Protein AF-A0A497AS80-F1 (afdb_monomer_lite)

Foldseek 3Di:
DPDPPQDDLDDPNSVVCVVVVNPGPPDPPRDDQDFAFLQNLLLQLQLQADDPSNVDPGRDPVSSVLSLLQQGLLSRQANAEHEDEDPDDPPDDQDQAAQVVLVPDDPVVNCVQQDPPVPCPGHTYGYHYSPHHSLSVQLSSQNNLLVLLVDDPVVQVVLQVLCVVPVVLQVLLCVLLVHHQPGSSSLLSSLRSCVRVPVPSNVSRDPVSVVSNVVSCVSSVHRD

pLDDT: mean 73.25, std 20.08, range [26.23, 97.25]

Secondary structure (DSSP, 8-state):
----PPPP--HHHHHHHHHTT--S---TTTS--PPPPHHHHHHHHGGGG-HHHHH-SS--HHHHHHHHTS-HHHHHH--EEEEE--SS--SS------HHHHHHS-HHHHHHHHTT-TT--S--EEEEETTS-HHHHHHHHHHHHHGGG---HHHHHHHHHHHHH-HHHHHHHHHHHTS---SHHHHHHHHHHHHHH-HHHHHHS-HHHHHHHHHHHHHTT---

Radius of gyration: 18.84 Å; chains: 1; bounding box: 47×37×56 Å

Structure (mmCIF, N/CA/C/O backbone):
data_AF-A0A497AS80-F1
#
_entry.id   AF-A0A497AS80-F1
#
loop_
_atom_site.group_PDB
_atom_site.id
_atom_site.type_symbol
_atom_site.label_atom_id
_atom_site.label_alt_id
_atom_site.label_comp_id
_atom_site.label_asym_id
_atom_site.label_entity_id
_atom_site.label_seq_id
_atom_site.pdbx_PDB_ins_code
_atom_site.Cartn_x
_atom_site.Cartn_y
_atom_site.Cartn_z
_atom_site.occupancy
_atom_site.B_iso_or_equiv
_atom_site.auth_seq_id
_atom_site.auth_comp_id
_atom_site.auth_asym_id
_atom_site.auth_atom_id
_atom_site.pdbx_PDB_model_num
ATOM 1 N N . MET A 1 1 ? 2.353 12.835 -22.748 1.00 26.23 1 MET A N 1
ATOM 2 C CA . MET A 1 1 ? 1.164 12.561 -21.895 1.00 26.23 1 MET A CA 1
ATOM 3 C C . MET A 1 1 ? 0.810 11.086 -22.040 1.00 26.23 1 MET A C 1
ATOM 5 O O . MET A 1 1 ? 0.675 10.690 -23.188 1.00 26.23 1 MET A O 1
ATOM 9 N N . PRO A 1 2 ? 0.642 10.253 -20.988 1.00 29.75 2 PRO A N 1
ATOM 10 C CA . PRO A 1 2 ? 0.121 8.915 -21.228 1.00 29.75 2 PRO A CA 1
ATOM 11 C C . PRO A 1 2 ? -1.345 9.073 -21.632 1.00 29.75 2 PRO A C 1
ATOM 13 O O . PRO A 1 2 ? -2.180 9.550 -20.853 1.00 29.75 2 PRO A O 1
ATOM 16 N N . VAL A 1 3 ? -1.590 8.781 -22.904 1.00 29.69 3 VAL A N 1
ATOM 17 C CA . VAL A 1 3 ? -2.893 8.766 -23.553 1.00 29.69 3 VAL A CA 1
ATOM 18 C C . VAL A 1 3 ? -3.697 7.669 -22.868 1.00 29.69 3 VAL A C 1
ATOM 20 O O . VAL A 1 3 ? -3.342 6.493 -22.929 1.00 29.69 3 VAL A O 1
ATOM 23 N N . ILE A 1 4 ? -4.761 8.052 -22.160 1.00 36.28 4 ILE A N 1
ATOM 24 C CA . ILE A 1 4 ? -5.791 7.093 -21.762 1.00 36.28 4 ILE A CA 1
ATOM 25 C C . ILE A 1 4 ? -6.341 6.579 -23.087 1.00 36.28 4 ILE A C 1
ATOM 27 O O . ILE A 1 4 ? -6.921 7.360 -23.839 1.00 36.28 4 ILE A O 1
ATOM 31 N N . ALA A 1 5 ? -6.061 5.317 -23.417 1.00 35.91 5 ALA A N 1
ATOM 32 C CA . ALA A 1 5 ? -6.536 4.712 -24.652 1.00 35.91 5 ALA A CA 1
ATOM 33 C C . ALA A 1 5 ? -8.036 5.002 -24.790 1.00 35.91 5 ALA A C 1
ATOM 35 O O . ALA A 1 5 ? -8.796 4.729 -23.854 1.00 35.91 5 ALA A O 1
ATOM 36 N N . LYS A 1 6 ? -8.445 5.594 -25.923 1.00 43.91 6 LYS A N 1
ATOM 37 C CA . LYS A 1 6 ? -9.864 5.801 -26.227 1.00 43.91 6 LYS A CA 1
ATOM 38 C C . LYS A 1 6 ? -10.553 4.437 -26.071 1.00 43.91 6 LYS A C 1
ATOM 40 O O . LYS A 1 6 ? -10.098 3.476 -26.700 1.00 43.91 6 LYS A O 1
ATOM 45 N N . PRO A 1 7 ? -11.566 4.298 -25.200 1.00 45.69 7 PRO A N 1
ATOM 46 C CA . PRO A 1 7 ? -12.246 3.022 -25.045 1.00 45.69 7 PRO A CA 1
ATOM 47 C C . PRO A 1 7 ? -12.857 2.632 -26.394 1.00 45.69 7 PRO A C 1
ATOM 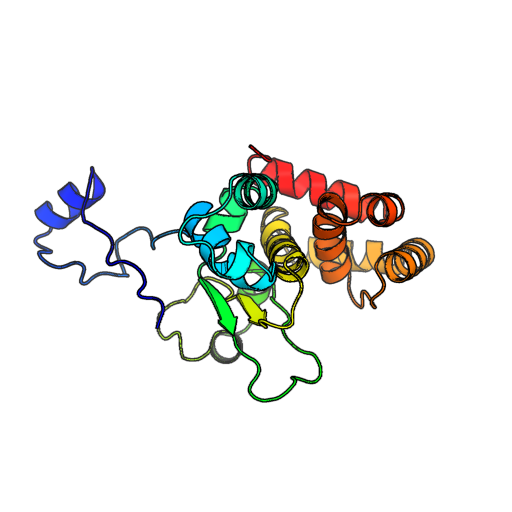49 O O . PRO A 1 7 ? -13.615 3.403 -26.979 1.00 45.69 7 PRO A O 1
ATOM 52 N N . LYS A 1 8 ? -12.502 1.449 -26.909 1.00 48.09 8 LYS A N 1
ATOM 53 C CA . LYS A 1 8 ? -13.152 0.896 -28.100 1.00 48.09 8 LYS A CA 1
ATOM 54 C C . LYS A 1 8 ? -14.567 0.465 -27.712 1.00 48.09 8 LYS A C 1
ATOM 56 O O . LYS A 1 8 ? -14.725 -0.337 -26.789 1.00 48.09 8 LYS A O 1
ATOM 61 N N . LEU A 1 9 ? -15.579 0.975 -28.414 1.00 53.34 9 LEU A N 1
ATOM 62 C CA . LEU A 1 9 ? -16.968 0.533 -28.277 1.00 53.34 9 LEU A CA 1
ATOM 63 C C . LEU A 1 9 ? -17.061 -0.933 -28.722 1.00 53.34 9 LEU A C 1
ATOM 65 O O . LEU A 1 9 ? -17.119 -1.232 -29.908 1.00 53.34 9 LEU A O 1
ATOM 69 N N . THR A 1 10 ? -17.009 -1.862 -27.771 1.00 51.53 10 THR A N 1
ATOM 70 C CA . THR A 1 10 ? -17.048 -3.307 -28.036 1.00 51.53 10 THR A CA 1
ATOM 71 C C . THR A 1 10 ? -18.033 -3.993 -27.090 1.00 51.53 10 THR A C 1
ATOM 73 O O . THR A 1 10 ? -18.349 -3.481 -26.012 1.00 51.53 10 THR A O 1
ATOM 76 N N . GLY A 1 11 ? -18.567 -5.141 -27.512 1.00 60.00 11 GLY A N 1
ATOM 77 C CA . GLY A 1 11 ? -19.504 -5.941 -26.721 1.00 60.00 11 GLY A CA 1
ATOM 78 C C . GLY A 1 11 ? -20.891 -5.310 -26.536 1.00 60.00 11 GLY A C 1
ATOM 79 O O . GLY A 1 11 ? -21.353 -4.493 -27.331 1.00 60.00 11 GLY A O 1
ATOM 80 N N . THR A 1 12 ? -21.588 -5.723 -25.477 1.00 52.00 12 THR A N 1
ATOM 81 C CA . THR A 1 12 ? -22.970 -5.316 -25.148 1.00 52.00 12 THR A CA 1
ATOM 82 C C . THR A 1 12 ? -23.107 -3.804 -24.954 1.00 52.00 12 THR A C 1
ATOM 84 O O . THR A 1 12 ? -24.087 -3.214 -25.397 1.00 52.00 12 THR A O 1
ATOM 87 N N . TYR A 1 13 ? -22.085 -3.167 -24.377 1.00 54.34 13 TYR A N 1
ATOM 88 C CA . TYR A 1 13 ? -22.023 -1.717 -24.194 1.00 54.34 13 TYR A CA 1
ATOM 89 C C . TYR A 1 13 ? -21.906 -0.964 -25.530 1.00 54.34 13 TYR A C 1
ATOM 91 O O . TYR A 1 13 ? -22.642 -0.011 -25.762 1.00 54.34 13 TYR A O 1
ATOM 99 N N . GLY A 1 14 ? -21.047 -1.426 -26.449 1.00 59.16 14 GLY A N 1
ATOM 100 C CA . GLY A 1 14 ? -20.935 -0.827 -27.786 1.00 59.16 14 GLY A CA 1
ATOM 101 C C . GLY A 1 14 ? -22.238 -0.914 -28.589 1.00 59.16 14 GLY A C 1
ATOM 102 O O . GLY A 1 14 ? -22.618 0.048 -29.251 1.00 59.16 14 GLY A O 1
ATOM 103 N N . ARG A 1 15 ? -22.966 -2.034 -28.466 1.00 64.75 15 ARG A N 1
ATOM 104 C CA . ARG A 1 15 ? -24.284 -2.218 -29.100 1.00 64.75 15 ARG A CA 1
ATOM 105 C C . ARG A 1 15 ? -25.343 -1.258 -28.548 1.00 64.75 15 ARG A C 1
ATOM 107 O O . ARG A 1 15 ? -26.114 -0.707 -29.326 1.00 64.75 15 ARG A O 1
ATOM 114 N N . LEU A 1 16 ? -25.355 -1.028 -27.233 1.00 57.84 16 LEU A N 1
ATOM 115 C CA . LEU A 1 16 ? -26.284 -0.095 -26.590 1.00 57.84 16 LEU A CA 1
ATOM 116 C C . LEU A 1 16 ? -26.012 1.361 -26.997 1.00 57.84 16 LEU A C 1
ATOM 118 O O . LEU A 1 16 ? -26.947 2.072 -27.347 1.00 57.84 16 LEU A O 1
ATOM 122 N N . MET A 1 17 ? -24.747 1.791 -27.011 1.00 58.69 17 MET A N 1
ATOM 123 C CA . MET A 1 17 ? -24.388 3.170 -27.378 1.00 58.69 17 MET A CA 1
ATOM 124 C C . MET A 1 17 ? -24.700 3.477 -28.850 1.00 58.69 17 MET A C 1
ATOM 126 O O . MET A 1 17 ? -25.211 4.553 -29.146 1.00 58.69 17 MET A O 1
ATOM 130 N N . LYS A 1 18 ? -24.501 2.501 -29.749 1.00 65.12 18 LYS A N 1
ATOM 131 C CA . LYS A 1 18 ? -24.896 2.611 -31.162 1.00 65.12 18 LYS A CA 1
ATOM 132 C C . LYS A 1 18 ? -26.416 2.726 -31.333 1.00 65.12 18 LYS A C 1
ATOM 134 O O . LYS A 1 18 ? -26.884 3.506 -32.151 1.00 65.12 18 LYS A O 1
ATOM 139 N N . LYS A 1 19 ? -27.199 1.989 -30.533 1.00 68.62 19 LYS A N 1
ATOM 140 C CA . LYS A 1 19 ? -28.674 2.067 -30.542 1.00 68.62 19 LYS A CA 1
ATOM 141 C C . LYS A 1 19 ? -29.197 3.433 -30.075 1.00 68.62 19 LYS A C 1
ATOM 143 O O . LYS A 1 19 ? -30.291 3.823 -30.461 1.00 68.62 19 LYS A O 1
ATOM 148 N N . LEU A 1 20 ? -28.422 4.146 -29.260 1.00 63.28 20 LEU A N 1
ATOM 149 C CA . LEU A 1 20 ? -28.752 5.476 -28.747 1.00 63.28 20 LEU A CA 1
ATOM 150 C C . LEU A 1 20 ? -28.205 6.624 -29.623 1.00 63.28 20 LEU A C 1
ATOM 152 O O . LEU A 1 20 ? -28.294 7.775 -29.210 1.00 63.28 20 LEU A O 1
ATOM 156 N N . GLY A 1 21 ? -27.651 6.334 -30.810 1.00 55.44 21 GLY A N 1
ATOM 157 C CA . GLY A 1 21 ? -27.199 7.355 -31.768 1.00 55.44 21 GLY A CA 1
ATOM 158 C C . GLY A 1 21 ? -25.894 8.065 -31.390 1.00 55.44 21 GLY A C 1
ATOM 159 O O . GLY A 1 21 ? -25.653 9.183 -31.835 1.00 55.44 21 GLY A O 1
ATOM 160 N N . PHE A 1 22 ? -25.059 7.454 -30.542 1.00 52.91 22 PHE A N 1
ATOM 161 C CA . PHE A 1 22 ? -23.752 8.009 -30.184 1.00 52.91 22 PHE A CA 1
ATOM 162 C C . PHE A 1 22 ? -22.650 7.417 -31.076 1.00 52.91 22 PHE A C 1
ATOM 164 O O . PHE A 1 22 ? -22.192 6.296 -30.840 1.00 52.91 22 PHE A O 1
ATOM 171 N N . ASP A 1 23 ? -22.208 8.188 -32.073 1.00 50.16 23 ASP A N 1
ATOM 172 C CA . ASP A 1 23 ? -21.245 7.742 -33.100 1.00 50.16 23 ASP A CA 1
ATOM 173 C C . ASP A 1 23 ? -19.772 7.999 -32.738 1.00 50.16 23 ASP A C 1
ATOM 175 O O . ASP A 1 23 ? -18.854 7.415 -33.315 1.00 50.16 23 ASP A O 1
ATOM 179 N N . GLU A 1 24 ? -19.526 8.794 -31.701 1.00 42.75 24 GLU A N 1
ATOM 180 C CA . GLU A 1 24 ? -18.206 8.994 -31.114 1.00 42.75 24 GLU A CA 1
ATOM 181 C C . GLU A 1 24 ? -18.246 8.674 -29.612 1.00 42.75 24 GLU A C 1
ATOM 183 O O . GLU A 1 24 ? -19.291 8.815 -28.972 1.00 42.75 24 GLU A O 1
ATOM 188 N N . PRO A 1 25 ? -17.122 8.289 -28.974 1.00 42.47 25 PRO A N 1
ATOM 189 C CA . PRO A 1 25 ? -17.046 8.126 -27.522 1.00 42.47 25 PRO A CA 1
ATOM 190 C C . PRO A 1 25 ? -17.108 9.483 -26.780 1.00 42.47 25 PRO A C 1
ATOM 192 O O . PRO A 1 25 ? -16.362 9.715 -25.830 1.00 42.47 25 PRO A O 1
ATOM 195 N N . TYR A 1 26 ? -18.007 10.388 -27.175 1.00 36.75 26 TYR A N 1
ATOM 196 C CA . TYR A 1 26 ? -18.398 11.589 -26.440 1.00 36.75 26 TYR A CA 1
ATOM 197 C C . TYR A 1 26 ? -19.435 11.237 -25.372 1.00 36.75 26 TYR A C 1
ATOM 199 O O . TYR A 1 26 ? -20.550 11.734 -25.353 1.00 36.75 26 TYR A O 1
ATOM 207 N N . ALA A 1 27 ? -19.041 10.379 -24.434 1.00 34.47 27 ALA A N 1
ATOM 208 C CA . ALA A 1 27 ? -19.666 10.333 -23.119 1.00 34.47 27 ALA A CA 1
ATOM 209 C C . ALA A 1 27 ? -18.758 9.593 -22.121 1.00 34.47 27 ALA A C 1
ATOM 211 O O . ALA A 1 27 ? -18.965 8.409 -21.847 1.00 34.47 27 ALA A O 1
ATOM 212 N N . PRO A 1 28 ? -17.825 10.289 -21.444 1.00 41.28 28 PRO A N 1
ATOM 213 C CA . PRO A 1 28 ? -17.328 9.839 -20.139 1.00 41.28 28 PRO A CA 1
ATOM 214 C C . PRO A 1 28 ? -18.444 9.764 -19.067 1.00 41.28 28 PRO A C 1
ATOM 216 O O . PRO A 1 28 ? -18.170 9.408 -17.924 1.00 41.28 28 PRO A O 1
ATOM 219 N N . PHE A 1 29 ? -19.692 10.095 -19.427 1.00 39.22 29 PHE A N 1
ATOM 220 C CA . PHE A 1 29 ? -20.878 10.104 -18.572 1.00 39.22 29 PHE A CA 1
ATOM 221 C C . PHE A 1 29 ? -21.689 8.796 -18.573 1.00 39.22 29 PHE A C 1
ATOM 223 O O . PHE A 1 29 ? -22.448 8.591 -17.632 1.00 39.22 29 PHE A O 1
ATOM 230 N N . ALA A 1 30 ? -21.521 7.905 -19.560 1.00 35.53 30 ALA A N 1
ATOM 231 C CA . ALA A 1 30 ? -22.391 6.726 -19.718 1.00 35.53 30 ALA A CA 1
ATOM 232 C C . ALA A 1 30 ? -21.659 5.369 -19.753 1.00 35.53 30 ALA A C 1
ATOM 234 O O . ALA A 1 30 ? -22.306 4.326 -19.694 1.00 35.53 30 ALA A O 1
ATOM 235 N N . GLY A 1 31 ? -20.321 5.357 -19.803 1.00 37.50 31 GLY A N 1
ATOM 236 C CA . GLY A 1 31 ? -19.528 4.126 -19.901 1.00 37.50 31 GLY A CA 1
ATOM 237 C C . GLY A 1 31 ? -18.699 3.794 -18.668 1.00 37.50 31 GLY A C 1
ATOM 238 O O . GLY A 1 31 ? -18.267 4.705 -17.954 1.00 37.50 31 GLY A O 1
ATOM 239 N N . PRO A 1 32 ? -18.395 2.504 -18.418 1.00 44.22 32 PRO A N 1
ATOM 240 C CA . PRO A 1 32 ? -17.425 2.146 -17.397 1.00 44.22 32 PRO A CA 1
ATOM 241 C C . PRO A 1 32 ? -16.072 2.759 -17.775 1.00 44.22 32 PRO A C 1
ATOM 243 O O . PRO A 1 32 ? -15.444 2.369 -18.758 1.00 44.22 32 PRO A O 1
ATOM 246 N N . MET A 1 33 ? -15.632 3.743 -16.987 1.00 45.97 33 MET A N 1
ATOM 247 C CA . MET A 1 33 ? -14.291 4.329 -17.074 1.00 45.97 33 MET A CA 1
ATOM 248 C C . MET A 1 33 ? -13.247 3.215 -17.240 1.00 45.97 33 MET A C 1
ATOM 250 O O . MET A 1 33 ? -13.275 2.286 -16.422 1.00 45.97 33 MET A O 1
ATOM 254 N N . PRO A 1 34 ? -12.317 3.297 -18.216 1.00 52.97 34 PRO A N 1
ATOM 255 C CA . PRO A 1 34 ? -11.308 2.264 -18.407 1.00 52.97 34 PRO A CA 1
ATOM 256 C C . PRO A 1 34 ? -10.562 2.048 -17.088 1.00 52.97 34 PRO A C 1
ATOM 258 O O . PRO A 1 34 ? -9.982 2.973 -16.518 1.00 52.97 34 PRO A O 1
ATOM 261 N N . MET A 1 35 ? -10.678 0.835 -16.551 1.00 67.38 35 MET A N 1
ATOM 262 C CA . MET A 1 35 ? -10.025 0.452 -15.306 1.00 67.38 35 MET A CA 1
ATOM 263 C C . MET A 1 35 ? -8.585 0.063 -15.605 1.00 67.38 35 MET A C 1
ATOM 265 O O . MET A 1 35 ? -8.317 -0.586 -16.619 1.00 67.38 35 MET A O 1
ATOM 269 N N . LEU A 1 36 ? -7.670 0.420 -14.709 1.00 73.19 36 LEU A N 1
ATOM 270 C CA . LEU A 1 36 ? -6.279 0.027 -14.842 1.00 73.19 36 LEU A CA 1
ATOM 271 C C . LEU A 1 36 ? -6.170 -1.506 -14.797 1.00 73.19 36 LEU A C 1
ATOM 273 O O . LEU A 1 36 ? -6.750 -2.174 -13.937 1.00 73.19 36 LEU A O 1
ATOM 277 N N . THR A 1 37 ? -5.470 -2.076 -15.771 1.00 84.88 37 THR A N 1
ATOM 278 C CA . THR A 1 37 ? -5.153 -3.511 -15.823 1.00 84.88 37 THR A CA 1
ATOM 279 C C . THR A 1 37 ? -3.807 -3.787 -15.154 1.00 84.88 37 THR A C 1
ATOM 281 O O . THR A 1 37 ? -2.964 -2.894 -15.092 1.00 84.88 37 THR A O 1
ATOM 284 N N . TYR A 1 38 ? -3.553 -5.036 -14.743 1.00 88.81 38 TYR A N 1
ATOM 285 C CA . TYR A 1 38 ? -2.236 -5.457 -14.238 1.00 88.81 38 TYR A CA 1
ATOM 286 C C . TYR A 1 38 ? -1.100 -5.056 -15.184 1.00 88.81 38 TYR A C 1
ATOM 288 O O . TYR A 1 38 ? -0.112 -4.476 -14.755 1.00 88.81 38 TYR A O 1
ATOM 296 N N . ARG A 1 39 ? -1.271 -5.278 -16.494 1.00 88.06 39 ARG A N 1
ATOM 297 C CA . ARG A 1 39 ? -0.259 -4.925 -17.497 1.00 88.06 39 ARG A CA 1
ATOM 298 C C . ARG A 1 39 ? -0.018 -3.418 -17.584 1.00 88.06 39 ARG A C 1
ATOM 300 O O . ARG A 1 39 ? 1.123 -3.004 -17.737 1.00 88.06 39 ARG A O 1
ATOM 307 N N . GLN A 1 40 ? -1.068 -2.601 -17.509 1.00 84.69 40 GLN A N 1
ATOM 308 C CA . GLN A 1 40 ? -0.919 -1.141 -17.524 1.00 84.69 40 GLN A CA 1
ATOM 309 C C . GLN A 1 40 ? -0.269 -0.621 -16.241 1.00 84.69 40 GLN A C 1
ATOM 311 O O . GLN A 1 40 ? 0.591 0.251 -16.321 1.00 84.69 40 GLN A O 1
ATOM 316 N N . PHE A 1 41 ? -0.647 -1.166 -15.082 1.00 85.88 41 PHE A N 1
ATOM 317 C CA . PHE A 1 41 ? -0.003 -0.849 -13.810 1.00 85.88 41 PHE A CA 1
ATOM 318 C C . PHE A 1 41 ? 1.483 -1.225 -13.847 1.00 85.88 41 PHE A C 1
ATOM 320 O O . PHE A 1 41 ? 2.321 -0.349 -13.674 1.00 85.88 41 PHE A O 1
ATOM 327 N N . ALA A 1 42 ? 1.805 -2.471 -14.212 1.00 88.75 42 ALA A N 1
ATOM 328 C CA . ALA A 1 42 ? 3.176 -2.965 -14.326 1.00 88.75 42 ALA A CA 1
ATOM 329 C C . ALA A 1 42 ? 4.035 -2.082 -15.240 1.00 88.75 42 ALA A C 1
ATOM 331 O O . ALA A 1 42 ? 5.064 -1.582 -14.806 1.00 88.75 42 ALA A O 1
ATOM 332 N N . ARG A 1 43 ? 3.566 -1.781 -16.460 1.00 85.19 43 ARG A N 1
ATOM 333 C CA . ARG A 1 43 ? 4.270 -0.866 -17.381 1.00 85.19 43 ARG A CA 1
ATOM 334 C C . ARG A 1 43 ? 4.530 0.510 -16.788 1.00 85.19 43 ARG A C 1
ATOM 336 O O . ARG A 1 43 ? 5.527 1.134 -17.118 1.00 85.19 43 ARG A O 1
ATOM 343 N N . THR A 1 44 ? 3.610 1.001 -15.963 1.00 83.75 44 THR A N 1
ATOM 344 C CA . THR A 1 44 ? 3.754 2.325 -15.360 1.00 83.75 44 THR A CA 1
ATOM 345 C C . THR A 1 44 ? 4.833 2.325 -14.285 1.00 83.75 44 THR A C 1
ATOM 347 O O . THR A 1 44 ? 5.529 3.322 -14.168 1.00 83.75 44 THR A O 1
ATOM 350 N N . ILE A 1 45 ? 4.982 1.235 -13.527 1.00 84.94 45 ILE A N 1
ATOM 351 C CA . ILE A 1 45 ? 5.942 1.140 -12.419 1.00 84.94 45 ILE A CA 1
ATOM 352 C C . ILE A 1 45 ? 7.303 0.568 -12.834 1.00 84.94 45 ILE A C 1
ATOM 354 O O . ILE A 1 45 ? 8.246 0.689 -12.066 1.00 84.94 45 ILE A O 1
ATOM 358 N N . MET A 1 46 ? 7.428 -0.020 -14.032 1.00 87.06 46 MET A N 1
ATOM 359 C CA . MET A 1 46 ? 8.693 -0.551 -14.571 1.00 87.06 46 MET A CA 1
ATOM 360 C C . MET A 1 46 ? 9.893 0.396 -14.410 1.00 87.06 46 MET A C 1
ATOM 362 O O . MET A 1 46 ? 10.938 -0.087 -13.986 1.00 87.06 46 MET A O 1
ATOM 366 N N . PRO A 1 47 ? 9.771 1.718 -14.655 1.00 83.88 47 PRO A N 1
ATOM 367 C CA . PRO A 1 47 ? 10.898 2.628 -14.470 1.00 83.88 47 PRO A CA 1
ATOM 368 C C . PRO A 1 47 ? 11.460 2.666 -13.038 1.00 83.88 47 PRO A C 1
ATOM 370 O O . PRO A 1 47 ? 12.621 3.011 -12.870 1.00 83.88 47 PRO A O 1
ATOM 373 N N . LEU A 1 48 ? 10.673 2.291 -12.020 1.00 83.19 48 LEU A N 1
ATOM 374 C CA . LEU A 1 48 ? 11.107 2.263 -10.615 1.00 83.19 48 LEU A CA 1
ATOM 375 C C . LEU A 1 48 ? 12.032 1.084 -10.297 1.00 83.19 48 LEU A C 1
ATOM 377 O O . LEU A 1 48 ? 12.771 1.133 -9.325 1.00 83.19 48 LEU A O 1
ATOM 381 N N . PHE A 1 49 ? 11.999 0.016 -11.099 1.00 83.75 49 PHE A N 1
ATOM 382 C CA . PHE A 1 49 ? 12.851 -1.158 -10.885 1.00 83.75 49 PHE A CA 1
ATOM 383 C C . PHE A 1 49 ? 14.313 -0.920 -11.299 1.00 83.75 49 PHE A C 1
ATOM 385 O O . PHE A 1 49 ? 15.175 -1.714 -10.937 1.00 83.75 49 PHE A O 1
ATOM 392 N N . GLY A 1 50 ? 14.598 0.156 -12.044 1.00 80.25 50 GLY A N 1
ATOM 393 C CA . GLY A 1 50 ? 15.937 0.448 -12.557 1.00 80.25 50 GLY A CA 1
ATOM 394 C C . GLY A 1 50 ? 16.461 -0.594 -13.559 1.00 80.25 50 GLY A C 1
ATOM 395 O O . GLY A 1 50 ? 15.736 -1.492 -13.997 1.00 80.25 50 GLY A O 1
ATOM 396 N N . GLY A 1 51 ? 17.731 -0.439 -13.948 1.00 81.38 51 GLY A N 1
ATOM 397 C CA . GLY A 1 51 ? 18.480 -1.407 -14.758 1.00 81.38 51 GLY A CA 1
ATOM 398 C C . GLY A 1 51 ? 17.802 -1.824 -16.069 1.00 81.38 51 GLY A C 1
ATOM 399 O O . GLY A 1 51 ? 17.121 -1.034 -16.727 1.00 81.38 51 GLY A O 1
ATOM 400 N N . GLU A 1 52 ? 17.975 -3.095 -16.439 1.00 79.19 52 GLU A N 1
ATOM 401 C CA . GLU A 1 52 ? 17.399 -3.684 -17.657 1.00 79.19 52 GLU A CA 1
ATOM 402 C C . GLU A 1 52 ? 15.859 -3.672 -17.652 1.00 79.19 52 GLU A C 1
ATOM 404 O O . GLU A 1 52 ? 15.227 -3.540 -18.703 1.00 79.19 52 GLU A O 1
ATOM 409 N N . ILE A 1 53 ? 15.236 -3.732 -16.467 1.00 82.44 53 ILE A N 1
ATOM 410 C CA . ILE A 1 53 ? 13.775 -3.734 -16.313 1.00 82.44 53 ILE A CA 1
ATOM 411 C C . ILE A 1 53 ? 13.175 -2.379 -16.709 1.00 82.44 53 ILE A C 1
ATOM 413 O O . ILE A 1 53 ? 12.123 -2.341 -17.352 1.00 82.44 53 ILE A O 1
ATOM 417 N N . ALA A 1 54 ? 13.833 -1.265 -16.371 1.00 79.62 54 ALA A N 1
ATOM 418 C CA . ALA A 1 54 ? 13.339 0.076 -16.685 1.00 79.62 54 ALA A CA 1
ATOM 419 C C . ALA A 1 54 ? 13.241 0.340 -18.200 1.00 79.62 54 ALA A C 1
ATOM 421 O O . ALA A 1 54 ? 12.333 1.050 -18.641 1.00 79.62 54 ALA A O 1
ATOM 422 N N . GLY A 1 55 ? 14.149 -0.245 -18.990 1.00 76.25 55 GLY A N 1
ATOM 423 C CA . GLY A 1 55 ? 14.214 -0.099 -20.449 1.00 76.25 55 GLY A CA 1
ATOM 424 C C . GLY A 1 55 ? 13.502 -1.198 -21.244 1.00 76.25 55 GLY A C 1
ATOM 425 O O . GLY A 1 55 ? 13.451 -1.124 -22.473 1.00 76.25 55 GLY A O 1
ATOM 426 N N . ALA A 1 56 ? 12.949 -2.220 -20.585 1.00 80.31 56 ALA A N 1
ATOM 427 C CA . ALA A 1 56 ? 12.402 -3.375 -21.282 1.00 80.31 56 ALA A CA 1
ATOM 428 C C . ALA A 1 56 ? 11.174 -3.012 -22.146 1.00 80.31 56 ALA A C 1
ATOM 430 O O . ALA A 1 56 ? 10.182 -2.445 -21.683 1.00 80.31 56 ALA A O 1
ATOM 431 N N . GLY A 1 57 ? 11.188 -3.417 -23.422 1.00 82.81 57 GLY A N 1
ATOM 432 C CA . GLY A 1 57 ? 10.070 -3.187 -24.354 1.00 82.81 57 GLY A CA 1
ATOM 433 C C . GLY A 1 57 ? 8.791 -3.973 -24.013 1.00 82.81 57 GLY A C 1
ATOM 434 O O . GLY A 1 57 ? 7.708 -3.706 -24.547 1.00 82.81 57 GLY A O 1
ATOM 435 N N . ARG A 1 58 ? 8.887 -4.956 -23.110 1.00 88.88 58 ARG A N 1
ATOM 436 C CA . ARG A 1 58 ? 7.776 -5.775 -22.604 1.00 88.88 58 ARG A CA 1
ATOM 437 C C . ARG A 1 58 ? 7.863 -5.867 -21.083 1.00 88.88 58 ARG A C 1
ATOM 439 O O . ARG A 1 58 ? 8.945 -5.779 -20.527 1.00 88.88 58 ARG A O 1
ATOM 446 N N . VAL A 1 59 ? 6.715 -6.064 -20.425 1.00 89.06 59 VAL A N 1
ATOM 447 C CA . VAL A 1 59 ? 6.678 -6.284 -18.970 1.00 89.06 59 VAL A CA 1
ATOM 448 C C . VAL A 1 59 ? 7.289 -7.651 -18.670 1.00 89.06 59 VAL A C 1
ATOM 450 O O . VAL A 1 59 ? 6.719 -8.638 -19.152 1.00 89.06 59 VAL A O 1
ATOM 453 N N . PRO A 1 60 ? 8.365 -7.727 -17.873 1.00 91.81 60 PRO A N 1
ATOM 454 C CA . PRO A 1 60 ? 8.952 -9.006 -17.507 1.00 91.81 60 PRO A CA 1
ATOM 455 C C . PRO A 1 60 ? 8.005 -9.868 -16.648 1.00 91.81 60 PRO A C 1
ATOM 457 O O . PRO A 1 60 ? 7.181 -9.317 -15.898 1.00 91.81 60 PRO A O 1
ATOM 460 N N . PRO A 1 61 ? 8.066 -11.210 -16.747 1.00 92.81 61 PRO A N 1
ATOM 461 C CA . PRO A 1 61 ? 7.229 -12.115 -15.957 1.00 92.81 61 PRO A CA 1
ATOM 462 C C . PRO A 1 61 ? 7.321 -11.884 -14.444 1.00 92.81 61 PRO A C 1
ATOM 464 O O . PRO A 1 61 ? 6.294 -11.902 -13.767 1.00 92.81 61 PRO A O 1
ATOM 467 N N . GLU A 1 62 ? 8.510 -11.601 -13.926 1.00 91.25 62 GLU A N 1
ATOM 468 C CA . GLU A 1 62 ? 8.796 -11.336 -12.517 1.00 91.25 62 GLU A CA 1
ATOM 469 C C . GLU A 1 62 ? 8.095 -10.066 -12.014 1.00 91.25 62 GLU A C 1
ATOM 471 O O . GLU A 1 62 ? 7.436 -10.086 -10.971 1.00 91.25 62 GLU A O 1
ATOM 476 N N . VAL A 1 63 ? 8.097 -8.989 -12.809 1.00 90.50 63 VAL A N 1
ATOM 477 C CA . VAL A 1 63 ? 7.345 -7.760 -12.501 1.00 90.50 63 VAL A CA 1
ATOM 478 C C . VAL A 1 63 ? 5.845 -8.049 -12.500 1.00 90.50 63 VAL A C 1
ATOM 480 O O . VAL A 1 63 ? 5.105 -7.572 -11.639 1.00 90.50 63 VAL A O 1
ATOM 483 N N . MET A 1 64 ? 5.368 -8.860 -13.448 1.00 94.00 64 MET A N 1
ATOM 484 C CA . MET A 1 64 ? 3.960 -9.251 -13.502 1.00 94.00 64 MET A CA 1
ATOM 485 C C . MET A 1 64 ? 3.557 -10.124 -12.306 1.00 94.00 64 MET A C 1
ATOM 487 O O . MET A 1 64 ? 2.456 -9.953 -11.784 1.00 94.00 64 MET A O 1
ATOM 491 N N . ALA A 1 65 ? 4.424 -11.039 -11.866 1.00 92.88 65 ALA A N 1
ATOM 492 C CA . ALA A 1 65 ? 4.207 -11.882 -10.695 1.00 92.88 65 ALA A CA 1
ATOM 493 C C . ALA A 1 65 ? 4.114 -11.040 -9.416 1.00 92.88 65 ALA A C 1
ATOM 495 O O . ALA A 1 65 ? 3.190 -11.231 -8.627 1.00 92.88 65 ALA A O 1
ATOM 496 N N . LEU A 1 66 ? 4.990 -10.040 -9.259 1.00 92.81 66 LEU A N 1
ATOM 497 C CA . LEU A 1 66 ? 4.895 -9.069 -8.168 1.00 92.81 66 LEU A CA 1
ATOM 498 C C . LEU A 1 66 ? 3.572 -8.308 -8.216 1.00 92.81 66 LEU A C 1
ATOM 500 O O . LEU A 1 66 ? 2.830 -8.292 -7.242 1.00 92.81 66 LEU A O 1
ATOM 504 N N . VAL A 1 67 ? 3.224 -7.732 -9.366 1.00 91.81 67 VAL A N 1
ATOM 505 C CA . VAL A 1 67 ? 1.994 -6.947 -9.540 1.00 91.81 67 VAL A CA 1
ATOM 506 C C . VAL A 1 67 ? 0.726 -7.770 -9.280 1.00 91.81 67 VAL A C 1
ATOM 508 O O . VAL A 1 67 ? -0.262 -7.237 -8.769 1.00 91.81 67 VAL A O 1
ATOM 511 N N . LYS A 1 68 ? 0.748 -9.077 -9.561 1.00 94.31 68 LYS A N 1
ATOM 512 C CA . LYS A 1 68 ? -0.350 -9.993 -9.227 1.00 94.31 68 LYS A CA 1
ATOM 513 C C . LYS A 1 68 ? -0.544 -10.192 -7.723 1.00 94.31 68 LYS A C 1
ATOM 515 O O . LYS A 1 68 ? -1.659 -10.516 -7.341 1.00 94.31 68 LYS A O 1
ATOM 520 N N . LYS A 1 69 ? 0.445 -9.893 -6.867 1.00 93.88 69 LYS A N 1
ATOM 521 C CA . LYS A 1 69 ? 0.276 -9.878 -5.398 1.00 93.88 69 LYS A CA 1
ATOM 522 C C . LYS A 1 69 ? -0.684 -8.780 -4.907 1.00 93.88 69 LYS A C 1
ATOM 524 O O . LYS A 1 69 ? -1.079 -8.786 -3.745 1.00 93.88 69 LYS A O 1
ATOM 529 N N . ILE A 1 70 ? -1.098 -7.851 -5.776 1.00 91.62 70 ILE A N 1
ATOM 530 C CA . ILE A 1 70 ? -2.152 -6.871 -5.492 1.00 91.62 70 ILE A CA 1
ATOM 531 C C . ILE A 1 70 ? -3.497 -7.419 -5.994 1.00 91.62 70 ILE A C 1
ATOM 533 O O . ILE A 1 70 ? -3.604 -7.773 -7.174 1.00 91.62 70 ILE A O 1
ATOM 537 N N . PRO A 1 71 ? -4.570 -7.424 -5.182 1.00 91.12 71 PRO A N 1
ATOM 538 C CA . PRO A 1 71 ? -5.895 -7.813 -5.653 1.00 91.12 71 PRO A CA 1
ATOM 539 C C . PRO A 1 71 ? -6.358 -6.990 -6.863 1.00 91.12 71 PRO A C 1
ATOM 541 O O . PRO A 1 71 ? -6.253 -5.761 -6.901 1.00 91.12 71 PRO A O 1
ATOM 544 N N . LYS A 1 72 ? -6.947 -7.657 -7.861 1.00 88.50 72 LYS A N 1
ATOM 545 C CA . LYS A 1 72 ? -7.337 -7.021 -9.134 1.00 88.50 72 LYS A CA 1
ATOM 546 C C . LYS A 1 72 ? -8.319 -5.866 -8.938 1.00 88.50 72 LYS A C 1
ATOM 548 O O . LYS A 1 72 ? -8.296 -4.895 -9.694 1.00 88.50 72 LYS A O 1
ATOM 553 N N . SER A 1 73 ? -9.199 -5.971 -7.944 1.00 83.38 73 SER A N 1
ATOM 554 C CA . SER A 1 73 ? -10.166 -4.926 -7.599 1.00 83.38 73 SER A CA 1
ATOM 555 C C . SER A 1 73 ? -9.493 -3.650 -7.083 1.00 83.38 73 SER A C 1
ATOM 557 O O . SER A 1 73 ? -9.966 -2.565 -7.410 1.00 83.38 73 SER A O 1
ATOM 559 N N . VAL A 1 74 ? -8.368 -3.761 -6.366 1.00 84.12 74 VAL A N 1
ATOM 560 C CA . VAL A 1 74 ? -7.569 -2.622 -5.886 1.00 84.12 74 VAL A CA 1
ATOM 561 C C . VAL A 1 74 ? -6.949 -1.893 -7.072 1.00 84.12 74 VAL A C 1
ATOM 563 O O . VAL A 1 74 ? -7.169 -0.695 -7.240 1.00 84.12 74 VAL A O 1
ATOM 566 N N . ILE A 1 75 ? -6.292 -2.619 -7.985 1.00 81.50 75 ILE A N 1
ATOM 567 C CA . ILE A 1 75 ? -5.725 -2.004 -9.198 1.00 81.50 75 ILE A CA 1
ATOM 568 C C . ILE A 1 75 ? -6.797 -1.315 -10.034 1.00 81.50 75 ILE A C 1
ATOM 570 O O . ILE A 1 75 ? -6.601 -0.200 -10.506 1.00 81.50 75 ILE A O 1
ATOM 574 N N . ARG A 1 76 ? -7.969 -1.931 -10.176 1.00 77.81 76 ARG A N 1
ATOM 575 C CA . ARG A 1 76 ? -9.083 -1.336 -10.923 1.00 77.81 76 ARG A CA 1
ATOM 576 C C . ARG A 1 76 ? -9.622 -0.045 -10.296 1.00 77.81 76 ARG A C 1
ATOM 578 O O . ARG A 1 76 ? -10.211 0.771 -11.016 1.00 77.81 76 ARG A O 1
ATOM 585 N N . ARG A 1 77 ? -9.451 0.139 -8.982 1.00 73.88 77 ARG A N 1
ATOM 586 C CA . ARG A 1 77 ? -9.819 1.370 -8.269 1.00 73.88 77 ARG A CA 1
ATOM 587 C C . ARG A 1 77 ? -8.762 2.463 -8.387 1.00 73.88 77 ARG A C 1
ATOM 589 O O . ARG A 1 77 ? -9.137 3.634 -8.444 1.00 73.88 77 ARG A O 1
ATOM 596 N N . MET A 1 78 ? -7.490 2.098 -8.546 1.00 71.31 78 MET A N 1
ATOM 597 C CA . MET A 1 78 ? -6.425 3.031 -8.915 1.00 71.31 78 MET A CA 1
ATOM 598 C C . MET A 1 78 ? -6.665 3.552 -10.342 1.00 71.31 78 MET A C 1
ATOM 600 O O . MET A 1 78 ? -6.445 2.861 -11.335 1.00 71.31 78 MET A O 1
ATOM 604 N N . LYS A 1 79 ? -7.174 4.784 -10.482 1.00 62.00 79 LYS A N 1
ATOM 605 C CA . LYS A 1 79 ? -7.539 5.333 -11.804 1.00 62.00 79 LYS A CA 1
ATOM 606 C C . LYS A 1 79 ? -6.337 5.753 -12.634 1.00 62.00 79 LYS A C 1
ATOM 608 O O . LYS A 1 79 ? -6.400 5.692 -13.862 1.00 62.00 79 LYS A O 1
ATOM 613 N N . ARG A 1 80 ? -5.270 6.231 -11.992 1.00 64.44 80 ARG A N 1
ATOM 614 C CA . ARG A 1 80 ? -4.067 6.676 -12.692 1.00 64.44 80 ARG A CA 1
ATOM 615 C C . ARG A 1 80 ? -2.853 6.622 -11.784 1.00 64.44 80 ARG A C 1
ATOM 617 O O . ARG A 1 80 ? -2.858 7.228 -10.721 1.00 64.44 80 ARG A O 1
ATOM 624 N N . VAL A 1 81 ? -1.808 5.992 -12.296 1.00 66.88 81 VAL A N 1
ATOM 625 C CA . VAL A 1 81 ? -0.458 6.042 -11.743 1.00 66.88 81 VAL A CA 1
ATOM 626 C C . VAL A 1 81 ? 0.388 6.898 -12.684 1.00 66.88 81 VAL A C 1
ATOM 628 O O . VAL A 1 81 ? 0.192 6.872 -13.905 1.00 66.88 81 VAL A O 1
ATOM 631 N N . ARG A 1 82 ? 1.273 7.729 -12.138 1.00 67.81 82 ARG A N 1
ATOM 632 C CA . ARG A 1 82 ? 2.252 8.492 -12.920 1.00 67.81 82 ARG A CA 1
ATOM 633 C C . ARG A 1 82 ? 3.612 8.380 -12.260 1.00 67.81 82 ARG A C 1
ATOM 635 O O . ARG A 1 82 ? 3.721 8.777 -11.110 1.00 67.81 82 ARG A O 1
ATOM 642 N N . VAL A 1 83 ? 4.618 7.942 -13.008 1.00 61.84 83 VAL A N 1
ATOM 643 C CA . VAL A 1 83 ? 6.015 8.137 -12.617 1.00 61.84 83 VAL A CA 1
ATOM 644 C C . VAL A 1 83 ? 6.459 9.524 -13.081 1.00 61.84 83 VAL A C 1
ATOM 646 O O . VAL A 1 83 ? 6.180 9.920 -14.216 1.00 61.84 83 VAL A O 1
ATOM 649 N N . ILE A 1 84 ? 7.068 10.294 -12.186 1.00 66.88 84 ILE A N 1
ATOM 650 C CA . ILE A 1 84 ? 7.522 11.666 -12.412 1.00 66.88 84 ILE A CA 1
ATOM 651 C C . ILE A 1 84 ? 9.038 11.709 -12.206 1.00 66.88 84 ILE A C 1
ATOM 653 O O . ILE A 1 84 ? 9.540 11.245 -11.186 1.00 66.88 84 ILE A O 1
ATOM 657 N N . LEU A 1 85 ? 9.752 12.296 -13.169 1.00 62.03 85 LEU A N 1
ATOM 658 C CA . LEU A 1 85 ? 11.159 12.664 -13.012 1.00 62.03 85 LEU A CA 1
ATOM 659 C C . LEU A 1 85 ? 11.238 13.844 -12.031 1.00 62.03 85 LEU A C 1
ATOM 661 O O . LEU A 1 85 ? 10.613 14.877 -12.313 1.00 62.03 85 LEU A O 1
ATOM 665 N N . PRO A 1 86 ? 11.932 13.734 -10.888 1.00 53.62 86 PRO A N 1
ATOM 666 C CA . PRO A 1 86 ? 12.093 14.879 -10.007 1.00 53.62 86 PRO A CA 1
ATOM 667 C C . PRO A 1 86 ? 12.925 15.946 -10.735 1.00 53.62 86 PRO A C 1
ATOM 669 O O . PRO A 1 86 ? 14.076 15.725 -11.077 1.00 53.62 86 PRO A O 1
ATOM 672 N N . LYS A 1 87 ? 12.332 17.115 -11.018 1.00 48.38 87 LYS A N 1
ATOM 673 C CA . LYS A 1 87 ? 13.102 18.320 -11.399 1.00 48.38 87 LYS A CA 1
ATOM 674 C C . LYS A 1 87 ? 13.628 19.077 -10.175 1.00 48.38 87 LYS A C 1
ATOM 676 O O . LYS A 1 87 ? 14.481 19.940 -10.314 1.00 48.38 87 LYS A O 1
ATOM 681 N N . VAL A 1 88 ? 13.089 18.769 -8.997 1.00 45.34 88 VAL A N 1
ATOM 682 C CA . VAL A 1 88 ? 13.456 19.303 -7.684 1.00 45.34 88 VAL A CA 1
ATOM 683 C C . VAL A 1 88 ? 13.114 18.197 -6.689 1.00 45.34 88 VAL A C 1
ATOM 685 O O . VAL A 1 88 ? 11.998 17.673 -6.761 1.00 45.34 88 VAL A O 1
ATOM 688 N N . GLN A 1 89 ? 14.042 17.820 -5.804 1.00 38.22 89 GLN A N 1
ATOM 689 C CA . GLN A 1 89 ? 13.764 16.879 -4.716 1.00 38.22 89 GLN A CA 1
ATOM 690 C C . GLN A 1 89 ? 12.578 17.408 -3.897 1.00 38.22 89 GLN A C 1
ATOM 692 O O . GLN A 1 89 ? 12.684 18.481 -3.293 1.00 38.22 89 GLN A O 1
ATOM 697 N N . PRO A 1 90 ? 11.427 16.719 -3.862 1.00 41.38 90 PRO A N 1
ATOM 698 C CA . PRO A 1 90 ? 10.393 17.102 -2.930 1.00 41.38 90 PRO A CA 1
ATOM 699 C C . PRO A 1 90 ? 10.874 16.703 -1.534 1.00 41.38 90 PRO A C 1
ATOM 701 O O . PRO A 1 90 ? 11.065 15.523 -1.250 1.00 41.38 90 PRO A O 1
ATOM 704 N N . ARG A 1 91 ? 11.037 17.688 -0.643 1.00 36.38 91 ARG A N 1
ATOM 705 C CA . ARG A 1 91 ? 10.996 17.452 0.806 1.00 36.38 91 ARG A CA 1
ATOM 706 C C . ARG A 1 91 ? 9.626 16.832 1.101 1.00 36.38 91 ARG A C 1
ATOM 708 O O . ARG A 1 91 ? 8.657 17.574 1.163 1.00 36.38 91 ARG A O 1
ATOM 715 N N . TRP A 1 92 ? 9.552 15.499 1.136 1.00 38.72 92 TRP A N 1
ATOM 716 C CA . TRP A 1 92 ? 8.442 14.656 1.605 1.00 38.72 92 TRP A CA 1
ATOM 717 C C . TRP A 1 92 ? 7.022 15.220 1.430 1.00 38.72 92 TRP A C 1
ATOM 719 O O . TRP A 1 92 ? 6.629 16.073 2.217 1.00 38.72 92 TRP A O 1
ATOM 729 N N . GLN A 1 93 ? 6.217 14.697 0.488 1.00 34.72 93 GLN A N 1
ATOM 730 C CA . GLN A 1 93 ? 4.738 14.655 0.589 1.00 34.72 93 GLN A CA 1
ATOM 731 C C . GLN A 1 93 ? 4.096 14.111 -0.696 1.00 34.72 93 GLN A C 1
ATOM 733 O O . GLN A 1 93 ? 3.715 14.845 -1.610 1.00 34.72 93 GLN A O 1
ATOM 738 N N . GLY A 1 94 ? 3.937 12.796 -0.759 1.00 36.84 94 GLY A N 1
ATOM 739 C CA . GLY A 1 94 ? 3.021 12.143 -1.684 1.00 36.84 94 GLY A CA 1
ATOM 740 C C . GLY A 1 94 ? 2.055 11.270 -0.905 1.00 36.84 94 GLY A C 1
ATOM 741 O O . GLY A 1 94 ? 2.045 10.081 -1.134 1.00 36.84 94 GLY A O 1
ATOM 742 N N . TYR A 1 95 ? 1.284 11.819 0.036 1.00 37.47 95 TYR A N 1
ATOM 743 C CA . TYR A 1 95 ? 0.255 11.019 0.704 1.00 37.47 95 TYR A CA 1
ATOM 744 C C . TYR A 1 95 ? -0.810 10.618 -0.328 1.00 37.47 95 TYR A C 1
ATOM 746 O O . TYR A 1 95 ? -1.577 11.478 -0.790 1.00 37.47 95 TYR A O 1
ATOM 754 N N . THR A 1 96 ? -0.886 9.338 -0.707 1.00 46.22 96 THR A N 1
ATOM 755 C CA . THR A 1 96 ? -2.082 8.839 -1.390 1.00 46.22 96 THR A CA 1
ATOM 756 C C . THR A 1 96 ? -3.139 8.581 -0.341 1.00 46.22 96 THR A C 1
ATOM 758 O O . THR A 1 96 ? -3.207 7.540 0.299 1.00 46.22 96 THR A O 1
ATOM 761 N N . TYR A 1 97 ? -4.028 9.552 -0.197 1.00 48.56 97 TYR A N 1
ATOM 762 C CA . TYR A 1 97 ? -5.203 9.356 0.626 1.00 48.56 97 TYR A CA 1
ATOM 763 C C . TYR A 1 97 ? -6.091 8.265 0.007 1.00 48.56 97 TYR A C 1
ATOM 765 O O . TYR A 1 97 ? -6.462 8.385 -1.172 1.00 48.56 97 TYR A O 1
ATOM 773 N N . PRO A 1 98 ? -6.489 7.242 0.784 1.00 54.91 98 PRO A N 1
ATOM 774 C CA . PRO A 1 98 ? -7.423 6.221 0.336 1.00 54.91 98 PRO A CA 1
ATOM 775 C C . PRO A 1 98 ? -8.675 6.830 -0.302 1.00 54.91 98 PRO A C 1
ATOM 777 O O . PRO A 1 98 ? -9.175 7.879 0.126 1.00 54.91 98 PRO A O 1
ATOM 780 N N . SER A 1 99 ? -9.265 6.149 -1.288 1.00 58.28 99 SER A N 1
ATOM 781 C CA . SER A 1 99 ? -10.449 6.668 -1.986 1.00 58.28 99 SER A CA 1
ATOM 782 C C . SER A 1 99 ? -11.641 6.991 -1.069 1.00 58.28 99 SER A C 1
ATOM 784 O O . SER A 1 99 ? -12.467 7.835 -1.424 1.00 58.28 99 SER A O 1
ATOM 786 N N . TRP A 1 100 ? -11.749 6.363 0.106 1.00 58.31 100 TRP A N 1
ATOM 787 C CA . TRP A 1 100 ? -12.768 6.680 1.112 1.00 58.31 100 TRP A CA 1
ATOM 788 C C . TRP A 1 100 ? -12.484 7.997 1.849 1.00 58.31 100 TRP A C 1
ATOM 790 O O . TRP A 1 100 ? -13.413 8.779 2.050 1.00 58.31 100 TRP A O 1
ATOM 800 N N . PHE A 1 101 ? -11.222 8.291 2.180 1.00 60.09 101 PHE A N 1
ATOM 801 C CA . PHE A 1 101 ? -10.836 9.529 2.860 1.00 60.09 101 PHE A CA 1
ATOM 802 C C . PHE A 1 101 ? -11.119 10.729 1.961 1.00 60.09 101 PHE A C 1
ATOM 804 O O . PHE A 1 101 ? -11.782 11.684 2.361 1.00 60.09 101 PHE A O 1
ATOM 811 N N . VAL A 1 102 ? -10.729 10.630 0.685 1.00 61.94 102 VAL A N 1
ATOM 812 C CA . VAL A 1 102 ? -10.998 11.681 -0.306 1.00 61.94 102 VAL A CA 1
ATOM 813 C C . VAL A 1 102 ? -12.502 11.961 -0.426 1.00 61.94 102 VAL A C 1
ATOM 815 O O . VAL A 1 102 ? -12.897 13.116 -0.574 1.00 61.94 102 VAL A O 1
ATOM 818 N N . LYS A 1 103 ? -13.363 10.939 -0.306 1.00 62.75 103 LYS A N 1
ATOM 819 C CA . LYS A 1 103 ? -14.828 11.111 -0.345 1.00 62.75 103 LYS A CA 1
ATOM 820 C C . LYS A 1 103 ? -15.385 11.875 0.858 1.00 62.75 103 LYS A C 1
ATOM 822 O O . LYS A 1 103 ? -16.401 12.543 0.691 1.00 62.75 103 LYS A O 1
ATOM 827 N N . LYS A 1 104 ? -14.739 11.800 2.027 1.00 66.81 104 LYS A N 1
ATOM 828 C CA . LYS A 1 104 ? -15.142 12.533 3.242 1.00 66.81 104 LYS A CA 1
ATOM 829 C C . LYS A 1 104 ? -14.808 14.033 3.166 1.00 66.81 104 LYS A C 1
ATOM 831 O O . LYS A 1 104 ? -15.395 14.831 3.889 1.00 66.81 104 LYS A O 1
ATOM 836 N N . LEU A 1 105 ? -13.893 14.444 2.284 1.00 64.38 105 LEU A N 1
ATOM 837 C CA . LEU A 1 105 ? -13.500 15.848 2.132 1.00 64.38 105 LEU A CA 1
ATOM 838 C C . LEU A 1 105 ? -14.581 16.689 1.434 1.00 64.38 105 LEU A C 1
ATOM 840 O O . LEU A 1 105 ? -15.317 16.199 0.581 1.00 64.38 105 LEU A O 1
ATOM 844 N N . SER A 1 106 ? -14.618 17.998 1.709 1.00 68.62 106 SER A N 1
ATOM 845 C CA . SER A 1 106 ? -15.485 18.938 0.981 1.00 68.62 106 SER A CA 1
ATOM 846 C C . SER A 1 106 ? -15.131 19.006 -0.513 1.00 68.62 106 SER A C 1
ATOM 848 O O . SER A 1 106 ? -13.982 18.793 -0.903 1.00 68.62 106 SER A O 1
ATOM 850 N N . ARG A 1 107 ? -16.090 19.380 -1.378 1.00 65.75 107 ARG A N 1
ATOM 851 C CA . ARG A 1 107 ? -15.864 19.483 -2.840 1.00 65.75 107 ARG A CA 1
ATOM 852 C C . ARG A 1 107 ? -14.672 20.380 -3.209 1.00 65.75 107 ARG A C 1
ATOM 854 O O . ARG A 1 107 ? -13.997 20.103 -4.196 1.00 65.75 107 ARG A O 1
ATOM 861 N N . ALA A 1 108 ? -14.421 21.445 -2.445 1.00 65.31 108 ALA A N 1
ATOM 862 C CA . ALA A 1 108 ? -13.288 22.346 -2.662 1.00 65.31 108 ALA A CA 1
ATOM 863 C C . ALA A 1 108 ? -11.947 21.672 -2.320 1.00 65.31 108 ALA A C 1
ATOM 865 O O . ALA A 1 108 ? -11.015 21.711 -3.125 1.00 65.31 108 ALA A O 1
ATOM 866 N N . ARG A 1 109 ? -11.873 20.978 -1.173 1.00 64.25 109 ARG A N 1
ATOM 867 C CA . ARG A 1 109 ? -10.688 20.209 -0.760 1.00 64.25 109 ARG A CA 1
ATOM 868 C C . ARG A 1 109 ? -10.416 19.043 -1.711 1.00 64.25 109 ARG A C 1
ATOM 870 O O . ARG A 1 109 ? -9.281 18.887 -2.140 1.00 64.25 109 ARG A O 1
ATOM 877 N N . GLN A 1 110 ? -11.451 18.316 -2.139 1.00 61.97 110 GLN A N 1
ATOM 878 C CA . GLN A 1 110 ? -11.339 17.272 -3.167 1.00 61.97 110 GLN A CA 1
ATOM 879 C C . GLN A 1 110 ? -10.713 17.809 -4.462 1.00 61.97 110 GLN A C 1
ATOM 881 O O . GLN A 1 110 ? -9.776 17.212 -4.981 1.00 61.97 110 GLN A O 1
ATOM 886 N N . ARG A 1 111 ? -11.179 18.956 -4.980 1.00 61.00 111 ARG A N 1
ATOM 887 C CA . ARG A 1 111 ? -10.603 19.569 -6.195 1.00 61.00 111 ARG A CA 1
ATOM 888 C C . ARG A 1 111 ? -9.142 19.973 -6.009 1.00 61.00 111 ARG A C 1
ATOM 890 O O . ARG A 1 111 ? -8.341 19.740 -6.908 1.00 61.00 111 ARG A O 1
ATOM 897 N N . LYS A 1 112 ? -8.793 20.561 -4.859 1.00 62.44 112 LYS A N 1
ATOM 898 C CA . LYS A 1 112 ? -7.409 20.941 -4.535 1.00 62.44 112 LYS A CA 1
ATOM 899 C C . LYS A 1 112 ? -6.490 19.713 -4.505 1.00 62.44 112 LYS A C 1
ATOM 901 O O . LYS A 1 112 ? -5.402 19.759 -5.065 1.00 62.44 112 LYS A O 1
ATOM 906 N N . LEU A 1 113 ? -6.966 18.615 -3.918 1.00 55.38 113 LEU A N 1
ATOM 907 C CA . LEU A 1 113 ? -6.215 17.370 -3.734 1.00 55.38 113 LEU A CA 1
ATOM 908 C C . LEU A 1 113 ? -6.083 16.555 -5.039 1.00 55.38 113 LEU A C 1
ATOM 910 O O . LEU A 1 113 ? -5.049 15.947 -5.291 1.00 55.38 113 LEU A O 1
ATOM 914 N N . LEU A 1 114 ? -7.096 16.600 -5.913 1.00 54.88 114 LEU A N 1
ATOM 915 C CA . LEU A 1 114 ? -7.129 15.887 -7.201 1.00 54.88 114 LEU A CA 1
ATOM 916 C C . LEU A 1 114 ? -6.574 16.707 -8.394 1.00 54.88 114 LEU A C 1
ATOM 918 O O . LEU A 1 114 ? -6.342 16.157 -9.475 1.00 54.88 114 LEU A O 1
ATOM 922 N N . GLY A 1 115 ? -6.337 18.014 -8.224 1.00 55.50 115 GLY A N 1
ATOM 923 C CA . GLY A 1 115 ? -5.795 18.922 -9.246 1.00 55.50 115 GLY A CA 1
ATOM 924 C C . GLY A 1 115 ? -6.744 19.222 -10.425 1.00 55.50 115 GLY A C 1
ATOM 925 O O . GLY A 1 115 ? -7.952 19.013 -10.352 1.00 55.50 115 GLY A O 1
ATOM 926 N N . ARG A 1 116 ? -6.192 19.694 -11.565 1.00 39.34 116 ARG A N 1
ATOM 927 C CA . ARG A 1 116 ? -6.902 19.997 -12.843 1.00 39.34 116 ARG A CA 1
ATOM 928 C C . ARG A 1 116 ? -7.564 18.777 -13.520 1.00 39.34 116 ARG A C 1
ATOM 930 O O . ARG A 1 116 ? -7.924 18.839 -14.696 1.00 39.34 116 ARG A O 1
ATOM 937 N N . ALA A 1 117 ? -7.754 17.663 -12.819 1.00 39.09 117 ALA A N 1
ATOM 938 C CA . ALA A 1 117 ? -8.577 16.553 -13.278 1.00 39.09 117 ALA A CA 1
ATOM 939 C C . ALA A 1 117 ? -10.061 16.966 -13.229 1.00 39.09 117 ALA A C 1
ATOM 941 O O . ALA A 1 117 ? -10.818 16.504 -12.381 1.00 39.09 117 ALA A O 1
ATOM 942 N N . ARG A 1 118 ? -10.478 17.846 -14.156 1.00 34.44 118 ARG A N 1
ATOM 943 C CA . ARG A 1 118 ? -11.824 18.447 -14.258 1.00 34.44 118 ARG A CA 1
ATOM 944 C C . ARG A 1 118 ? -12.983 17.431 -14.290 1.00 34.44 118 ARG A C 1
ATOM 946 O O . ARG A 1 118 ? -14.125 17.839 -14.135 1.00 34.44 118 ARG A O 1
ATOM 953 N N . PHE A 1 119 ? -12.709 16.131 -14.426 1.00 35.22 119 PHE A N 1
ATOM 954 C CA . PHE A 1 119 ? -13.731 15.094 -14.601 1.00 35.22 119 PHE A CA 1
ATOM 955 C C . PHE A 1 119 ? -13.541 13.821 -13.764 1.00 35.22 119 PHE A C 1
ATOM 957 O O . PHE A 1 119 ? -14.383 12.929 -13.822 1.00 35.22 119 PHE A O 1
ATOM 964 N N . VAL A 1 120 ? -12.500 13.710 -12.930 1.00 34.16 120 VAL A N 1
ATOM 965 C CA . VAL A 1 120 ? -12.340 12.520 -12.071 1.00 34.16 120 VAL A CA 1
ATOM 966 C C . VAL A 1 120 ? -12.945 12.818 -10.709 1.00 34.16 120 VAL A C 1
ATOM 968 O O . VAL A 1 120 ? -12.258 13.000 -9.714 1.00 34.16 120 VAL A O 1
ATOM 971 N N . ARG A 1 121 ? -14.277 12.850 -10.652 1.00 30.88 121 ARG A N 1
ATOM 972 C CA . ARG A 1 121 ? -15.033 13.013 -9.399 1.00 30.88 121 ARG A CA 1
ATOM 973 C C . ARG A 1 121 ? -14.868 11.824 -8.427 1.00 30.88 121 ARG A C 1
ATOM 975 O O . ARG A 1 121 ? -15.609 11.746 -7.454 1.00 30.88 121 ARG A O 1
ATOM 982 N N . ARG A 1 122 ? -13.986 10.851 -8.714 1.00 38.41 122 ARG A N 1
ATOM 983 C CA . ARG A 1 122 ? -13.922 9.530 -8.059 1.00 38.41 122 ARG A CA 1
ATOM 984 C C . ARG A 1 122 ? -12.578 8.796 -8.291 1.00 38.41 122 ARG A C 1
ATOM 986 O O . ARG A 1 122 ? -12.582 7.857 -9.082 1.00 38.41 122 ARG A O 1
ATOM 993 N N . ALA A 1 123 ? -11.462 9.212 -7.671 1.00 41.94 123 ALA A N 1
ATOM 994 C CA . ALA A 1 123 ? -10.327 8.344 -7.247 1.00 41.94 123 ALA A CA 1
ATOM 995 C C . ALA A 1 123 ? -9.009 9.122 -7.032 1.00 41.94 123 ALA A C 1
ATOM 997 O O . ALA A 1 123 ? -8.785 10.111 -7.735 1.00 41.94 123 ALA A O 1
ATOM 998 N N . PRO A 1 124 ? -8.115 8.636 -6.149 1.00 48.97 124 PRO A N 1
ATOM 999 C CA . PRO A 1 124 ? -6.759 9.159 -6.012 1.00 48.97 124 PRO A CA 1
ATOM 1000 C C . PRO A 1 124 ? -5.922 8.943 -7.288 1.00 48.97 124 PRO A C 1
ATOM 1002 O O . PRO A 1 124 ? -6.052 7.937 -7.992 1.00 48.97 124 PRO A O 1
ATOM 1005 N N . VAL A 1 125 ? -5.075 9.926 -7.605 1.00 52.19 125 VAL A N 1
ATOM 1006 C CA . VAL A 1 125 ? -4.009 9.811 -8.609 1.00 52.19 125 VAL A CA 1
ATOM 1007 C C . VAL A 1 125 ? -2.716 9.557 -7.851 1.00 52.19 125 VAL A C 1
ATOM 1009 O O . VAL A 1 125 ? -2.236 10.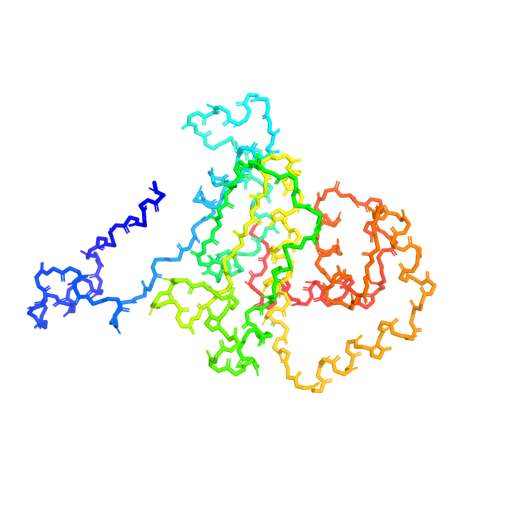465 -7.178 1.00 52.19 125 VAL A O 1
ATOM 1012 N N . THR A 1 126 ? -2.142 8.367 -7.995 1.00 64.81 126 THR A N 1
ATOM 1013 C CA . THR A 1 126 ? -0.865 8.021 -7.361 1.00 64.81 126 THR A CA 1
ATOM 1014 C C . THR A 1 126 ? 0.281 8.598 -8.187 1.00 64.81 126 THR A C 1
ATOM 1016 O O . THR A 1 126 ? 0.380 8.353 -9.399 1.00 64.81 126 THR A O 1
ATOM 1019 N N . LYS A 1 127 ? 1.133 9.402 -7.550 1.00 63.72 127 LYS A N 1
ATOM 1020 C CA . LYS A 1 127 ? 2.352 9.952 -8.150 1.00 63.72 127 LYS A CA 1
ATOM 1021 C C . LYS A 1 127 ? 3.545 9.228 -7.544 1.00 63.72 127 LYS A C 1
ATOM 1023 O O . LYS A 1 127 ? 3.754 9.305 -6.345 1.00 63.72 127 LYS A O 1
ATOM 1028 N N . LEU A 1 128 ? 4.310 8.562 -8.390 1.00 64.00 128 LEU A N 1
ATOM 1029 C CA . LEU A 1 128 ? 5.530 7.856 -8.035 1.00 64.00 128 LEU A CA 1
ATOM 1030 C C . LEU A 1 128 ? 6.706 8.669 -8.578 1.00 64.00 128 LEU A C 1
ATOM 1032 O O . LEU A 1 128 ? 6.606 9.241 -9.664 1.00 64.00 128 LEU A O 1
ATOM 1036 N N . TYR A 1 129 ? 7.800 8.762 -7.841 1.00 64.44 129 TYR A N 1
ATOM 1037 C CA . TYR A 1 129 ? 8.989 9.495 -8.278 1.00 64.44 129 TYR A CA 1
ATOM 1038 C C . TYR A 1 129 ? 10.009 8.500 -8.822 1.00 64.44 129 TYR A C 1
ATOM 1040 O O . TYR A 1 129 ? 10.124 7.417 -8.265 1.00 64.44 129 TYR A O 1
ATOM 1048 N N . LEU A 1 130 ? 10.702 8.831 -9.920 1.00 60.72 130 LEU A N 1
ATOM 1049 C CA . LEU A 1 130 ? 11.613 7.879 -10.577 1.00 60.72 130 LEU A CA 1
ATOM 1050 C C . LEU A 1 130 ? 12.773 7.440 -9.666 1.00 60.72 130 LEU A C 1
ATOM 1052 O O . LEU A 1 130 ? 13.205 6.301 -9.751 1.00 60.72 130 LEU A O 1
ATOM 1056 N N . GLU A 1 131 ? 13.221 8.312 -8.764 1.00 59.97 131 GLU A N 1
ATOM 1057 C CA . GLU A 1 131 ? 14.214 7.984 -7.725 1.00 59.97 131 GLU A CA 1
ATOM 1058 C C . GLU A 1 131 ? 13.652 7.063 -6.618 1.00 59.97 131 GLU A C 1
ATOM 1060 O O . GLU A 1 131 ? 14.351 6.734 -5.666 1.00 59.97 131 GLU A O 1
ATOM 1065 N N . GLY A 1 132 ? 12.378 6.671 -6.704 1.00 61.56 132 GLY A N 1
ATOM 1066 C CA . GLY A 1 132 ? 11.689 5.845 -5.721 1.00 61.56 132 GLY A CA 1
ATOM 1067 C C . GLY A 1 132 ? 11.741 4.348 -6.031 1.00 61.56 132 GLY A C 1
ATOM 1068 O O . GLY A 1 132 ? 11.711 3.930 -7.185 1.00 61.56 132 GLY A O 1
ATOM 1069 N N . SER A 1 133 ? 11.742 3.533 -4.975 1.00 79.12 133 SER A N 1
ATOM 1070 C CA . SER A 1 133 ? 11.644 2.071 -5.063 1.00 79.12 133 SER A CA 1
ATOM 1071 C C . SER A 1 133 ? 10.270 1.626 -5.599 1.00 79.12 133 SER A C 1
ATOM 1073 O O . SER A 1 133 ? 9.259 2.287 -5.317 1.00 79.12 133 SER A O 1
ATOM 1075 N N . PRO A 1 134 ? 10.170 0.485 -6.319 1.00 82.81 134 PRO A N 1
ATOM 1076 C CA . PRO A 1 134 ? 8.881 -0.102 -6.678 1.00 82.81 134 PRO A CA 1
ATOM 1077 C C . PRO A 1 134 ? 8.005 -0.378 -5.450 1.00 82.81 134 PRO A C 1
ATOM 1079 O O . PRO A 1 134 ? 6.785 -0.353 -5.595 1.00 82.81 134 PRO A O 1
ATOM 1082 N N . GLU A 1 135 ? 8.597 -0.565 -4.264 1.00 86.06 135 GLU A N 1
ATOM 1083 C CA . GLU A 1 135 ? 7.913 -0.682 -2.965 1.00 86.06 135 GLU A CA 1
ATOM 1084 C C . GLU A 1 135 ? 6.846 0.402 -2.769 1.00 86.06 135 GLU A C 1
ATOM 1086 O O . GLU A 1 135 ? 5.711 0.091 -2.409 1.00 86.06 135 GLU A O 1
ATOM 1091 N N . ILE A 1 136 ? 7.151 1.649 -3.149 1.00 81.00 136 ILE A N 1
ATOM 1092 C CA . ILE A 1 136 ? 6.226 2.783 -3.030 1.00 81.00 136 ILE A CA 1
ATOM 1093 C C . ILE A 1 136 ? 4.935 2.503 -3.805 1.00 81.00 136 ILE A C 1
ATOM 1095 O O . ILE A 1 136 ? 3.844 2.749 -3.313 1.00 81.00 136 ILE A O 1
ATOM 1099 N N . ALA A 1 137 ? 5.000 1.912 -5.000 1.00 82.75 137 ALA A N 1
ATOM 1100 C CA . ALA A 1 137 ? 3.785 1.603 -5.756 1.00 82.75 137 ALA A CA 1
ATOM 1101 C C . ALA A 1 137 ? 2.862 0.604 -5.033 1.00 82.75 137 ALA A C 1
ATOM 1103 O O . ALA A 1 137 ? 1.643 0.636 -5.220 1.00 82.75 137 ALA A O 1
ATOM 1104 N N . PHE A 1 138 ? 3.439 -0.295 -4.234 1.00 89.50 138 PHE A N 1
ATOM 1105 C CA . PHE A 1 138 ? 2.707 -1.302 -3.472 1.00 89.50 138 PHE A CA 1
ATOM 1106 C C . PHE A 1 138 ? 2.210 -0.757 -2.138 1.00 89.50 138 PHE A C 1
ATOM 1108 O O . PHE A 1 138 ? 1.085 -1.077 -1.761 1.00 89.50 138 PHE A O 1
ATOM 1115 N N . HIS A 1 139 ? 2.980 0.117 -1.493 1.00 87.50 139 HIS A N 1
ATOM 1116 C CA . HIS A 1 139 ? 2.527 0.921 -0.364 1.00 87.50 139 HIS A CA 1
ATOM 1117 C C . HIS A 1 139 ? 1.230 1.667 -0.706 1.00 87.50 139 HIS A C 1
ATOM 1119 O O . HIS A 1 139 ? 0.203 1.533 -0.042 1.00 87.50 139 HIS A O 1
ATOM 1125 N N . GLU A 1 140 ? 1.226 2.347 -1.851 1.00 83.19 140 GLU A N 1
ATOM 1126 C CA . GLU A 1 140 ? 0.083 3.131 -2.320 1.00 83.19 140 GLU A CA 1
ATOM 1127 C C . GLU A 1 140 ? -1.113 2.248 -2.702 1.00 83.19 140 GLU A C 1
ATOM 1129 O O . GLU A 1 140 ? -2.279 2.605 -2.498 1.00 83.19 140 GLU A O 1
ATOM 1134 N N . ALA A 1 141 ? -0.844 1.042 -3.211 1.00 85.62 141 ALA A N 1
ATOM 1135 C CA . ALA A 1 141 ? -1.876 0.027 -3.378 1.00 85.62 141 ALA A CA 1
ATOM 1136 C C . ALA A 1 141 ? -2.429 -0.456 -2.023 1.00 85.62 141 ALA A C 1
ATOM 1138 O O . ALA A 1 141 ? -3.612 -0.786 -1.950 1.00 85.62 141 ALA A O 1
ATOM 1139 N N . GLY A 1 142 ? -1.621 -0.456 -0.961 1.00 88.19 142 GLY A N 1
ATOM 1140 C CA . GLY A 1 142 ? -2.025 -0.713 0.422 1.00 88.19 142 GLY A CA 1
ATOM 1141 C C . GLY A 1 142 ? -3.038 0.309 0.947 1.00 88.19 142 GLY A C 1
ATOM 1142 O O . GLY A 1 142 ? -4.073 -0.080 1.493 1.00 88.19 142 GLY A O 1
ATOM 1143 N N . HIS A 1 143 ? -2.834 1.601 0.681 1.00 84.62 143 HIS A N 1
ATOM 1144 C CA . HIS A 1 143 ? -3.837 2.628 0.995 1.00 84.62 143 HIS A CA 1
ATOM 1145 C C . HIS A 1 143 ? -5.152 2.424 0.228 1.00 84.62 143 HIS A C 1
ATOM 1147 O O . HIS A 1 143 ? -6.240 2.581 0.784 1.00 84.62 143 HIS A O 1
ATOM 1153 N N . GLU A 1 144 ? -5.109 2.028 -1.049 1.00 83.38 144 GLU A N 1
ATOM 1154 C CA . GLU A 1 144 ? -6.351 1.732 -1.778 1.00 83.38 144 GLU A CA 1
ATOM 1155 C C . GLU A 1 144 ? -6.993 0.406 -1.328 1.00 83.38 144 GLU A C 1
ATOM 1157 O O . GLU A 1 144 ? -8.223 0.283 -1.330 1.00 83.38 144 GLU A O 1
ATOM 1162 N N . LEU A 1 145 ? -6.193 -0.571 -0.896 1.00 86.38 145 LEU A N 1
ATOM 1163 C CA . LEU A 1 145 ? -6.656 -1.828 -0.307 1.00 86.38 145 LEU A CA 1
ATOM 1164 C C . LEU A 1 145 ? -7.456 -1.576 0.973 1.00 86.38 145 LEU A C 1
ATOM 1166 O O . LEU A 1 145 ? -8.492 -2.212 1.176 1.00 86.38 145 LEU A O 1
ATOM 1170 N N . GLU A 1 146 ? -7.051 -0.605 1.788 1.00 84.00 146 GLU A N 1
ATOM 1171 C CA . GLU A 1 146 ? -7.791 -0.197 2.981 1.00 84.00 146 GLU A CA 1
ATOM 1172 C C . GLU A 1 146 ? -9.253 0.180 2.666 1.00 84.00 146 GLU A C 1
ATOM 1174 O O . GLU A 1 146 ? -10.16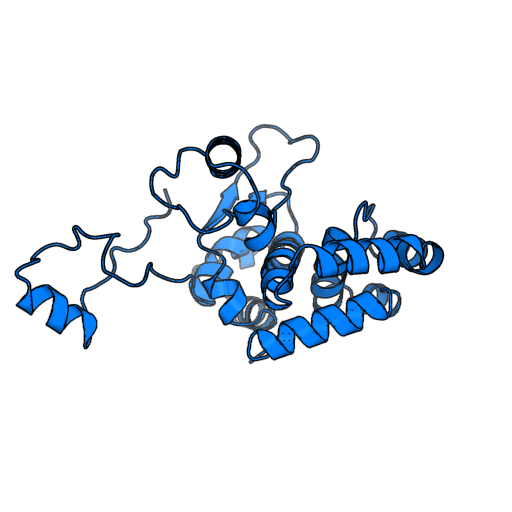7 -0.138 3.432 1.00 84.00 146 GLU A O 1
ATOM 1179 N N . SER A 1 147 ? -9.524 0.757 1.487 1.00 79.69 147 SER A N 1
ATOM 1180 C CA . SER A 1 147 ? -10.893 1.092 1.060 1.00 79.69 147 SER A CA 1
ATOM 1181 C C . SER A 1 147 ? -11.843 -0.112 0.999 1.00 79.69 147 SER A C 1
ATOM 1183 O O . SER A 1 147 ? -13.065 0.066 1.001 1.00 79.69 147 SER A O 1
ATOM 1185 N N . MET A 1 148 ? -11.306 -1.336 0.969 1.00 82.00 148 MET A N 1
ATOM 1186 C CA . MET A 1 148 ? -12.078 -2.579 0.982 1.00 82.00 148 MET A CA 1
ATOM 1187 C C . MET A 1 148 ? -12.623 -2.916 2.367 1.00 82.00 148 MET A C 1
ATOM 1189 O O . MET A 1 148 ? -13.591 -3.668 2.477 1.00 82.00 148 MET A O 1
ATOM 1193 N N . LEU A 1 149 ? -12.055 -2.350 3.434 1.00 80.50 149 LEU A N 1
ATOM 1194 C CA . LEU A 1 149 ? -12.559 -2.558 4.788 1.00 80.50 149 LEU A CA 1
ATOM 1195 C C . LEU A 1 149 ? -13.923 -1.893 5.002 1.00 80.50 149 LEU A C 1
ATOM 1197 O O . LEU A 1 149 ? -14.702 -2.411 5.803 1.00 80.50 149 LEU A O 1
ATOM 1201 N N . GLY A 1 150 ? -14.258 -0.868 4.207 1.00 67.62 150 GLY A N 1
ATOM 1202 C CA . GLY A 1 150 ? -15.530 -0.147 4.283 1.00 67.62 150 GLY A CA 1
ATOM 1203 C C . GLY A 1 150 ? -15.554 0.838 5.450 1.00 67.62 150 GLY A C 1
ATOM 1204 O O . GLY A 1 150 ? -16.443 0.772 6.291 1.00 67.62 150 GLY A O 1
ATOM 1205 N N . LEU A 1 151 ? -14.548 1.714 5.526 1.00 63.44 151 LEU A N 1
ATOM 1206 C CA . LEU A 1 151 ? -14.314 2.564 6.692 1.00 63.44 151 LEU A CA 1
ATOM 1207 C C . LEU A 1 151 ? -15.352 3.696 6.820 1.00 63.44 151 LEU A C 1
ATOM 1209 O O . LEU A 1 151 ? -15.277 4.722 6.136 1.00 63.44 151 LEU A O 1
ATOM 1213 N N . GLY A 1 152 ? -16.321 3.495 7.718 1.00 63.16 152 GLY A N 1
ATOM 1214 C CA . GLY A 1 152 ? -17.161 4.547 8.304 1.00 63.16 152 GLY A CA 1
ATOM 1215 C C . GLY A 1 152 ? -16.415 5.347 9.383 1.00 63.16 152 GLY A C 1
ATOM 1216 O O . GLY A 1 152 ? -15.219 5.143 9.585 1.00 63.16 152 GLY A O 1
ATOM 1217 N N . ARG A 1 153 ? -17.096 6.280 10.064 1.00 64.12 153 ARG A N 1
ATOM 1218 C CA . ARG A 1 153 ? -16.506 7.074 11.166 1.00 64.12 153 ARG A CA 1
ATOM 1219 C C . ARG A 1 153 ? -16.061 6.174 12.329 1.00 64.12 153 ARG A C 1
ATOM 1221 O O . ARG A 1 153 ? -14.937 6.302 12.793 1.00 64.12 153 ARG A O 1
ATOM 1228 N N . ASP A 1 154 ? -16.885 5.194 12.682 1.00 71.94 154 ASP A N 1
ATOM 1229 C CA . ASP A 1 154 ? -16.632 4.284 13.808 1.00 71.94 154 ASP A CA 1
ATOM 1230 C C . ASP A 1 154 ? -15.409 3.385 13.578 1.00 71.94 154 ASP A C 1
ATOM 1232 O O . ASP A 1 154 ? -14.676 3.053 14.507 1.00 71.94 154 ASP A O 1
ATOM 1236 N N . VAL A 1 155 ? -15.144 3.007 12.322 1.00 75.06 155 VAL A N 1
ATOM 1237 C CA . VAL A 1 155 ? -13.983 2.165 11.997 1.00 75.06 155 VAL A CA 1
ATOM 1238 C C . VAL A 1 155 ? -12.686 2.969 12.022 1.00 75.06 155 VAL A C 1
ATOM 1240 O O . VAL A 1 155 ? -11.651 2.439 12.405 1.00 75.06 155 VAL A O 1
ATOM 1243 N N . GLU A 1 156 ? -12.736 4.246 11.643 1.00 79.50 156 GLU A N 1
ATOM 1244 C CA . GLU A 1 156 ? -11.595 5.159 11.752 1.00 79.50 156 GLU A CA 1
ATOM 1245 C C . GLU A 1 156 ? -11.215 5.379 13.220 1.00 79.50 156 GLU A C 1
ATOM 1247 O O . GLU A 1 156 ? -10.052 5.230 13.581 1.00 79.50 156 GLU A O 1
ATOM 1252 N N . GLU A 1 157 ? -12.197 5.624 14.088 1.00 84.06 157 GLU A N 1
ATOM 1253 C CA . GLU A 1 157 ? -11.955 5.727 15.529 1.00 84.06 157 GLU A CA 1
ATOM 1254 C C . GLU A 1 157 ? -11.400 4.419 16.108 1.00 84.06 157 GLU A C 1
ATOM 1256 O O . GLU A 1 157 ? -10.444 4.433 16.881 1.00 84.06 157 GLU A O 1
ATOM 1261 N N . HIS A 1 158 ? -11.941 3.272 15.692 1.00 86.75 158 HIS A N 1
ATOM 1262 C CA . HIS A 1 158 ? -11.425 1.974 16.115 1.00 86.75 158 HIS A CA 1
ATOM 1263 C C . HIS A 1 158 ? -9.974 1.733 15.662 1.00 86.75 158 HIS A C 1
ATOM 1265 O O . HIS A 1 158 ? -9.178 1.211 16.439 1.00 86.75 158 HIS A O 1
ATOM 1271 N N . LEU 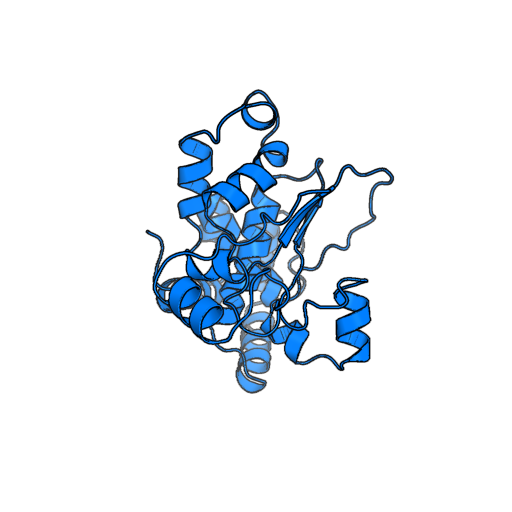A 1 159 ? -9.605 2.139 14.441 1.00 88.88 159 LEU A N 1
ATOM 1272 C CA . LEU A 1 159 ? -8.224 2.071 13.947 1.00 88.88 159 LEU A CA 1
ATOM 1273 C C . LEU A 1 159 ? -7.277 2.927 14.788 1.00 88.88 159 LEU A C 1
ATOM 1275 O O . LEU A 1 159 ? -6.207 2.457 15.168 1.00 88.88 159 LEU A O 1
ATOM 1279 N N . TRP A 1 160 ? -7.686 4.153 15.114 1.00 90.31 160 TRP A N 1
ATOM 1280 C CA . TRP A 1 160 ? -6.916 5.026 15.995 1.00 90.31 160 TRP A CA 1
ATOM 1281 C C . TRP A 1 160 ? -6.761 4.435 17.395 1.00 90.31 160 TRP A C 1
ATOM 1283 O O . TRP A 1 160 ? -5.658 4.442 17.927 1.00 90.31 160 TRP A O 1
ATOM 1293 N N . ARG A 1 161 ? -7.816 3.833 17.959 1.00 92.88 161 ARG A N 1
ATOM 1294 C CA . ARG A 1 161 ? -7.722 3.125 19.246 1.00 92.88 161 ARG A CA 1
ATOM 1295 C C . ARG A 1 161 ? -6.733 1.961 19.186 1.00 92.88 161 ARG A C 1
ATOM 1297 O O . ARG A 1 161 ? -5.921 1.826 20.090 1.00 92.88 161 ARG A O 1
ATOM 1304 N N . LEU A 1 162 ? -6.766 1.137 18.135 1.00 93.62 162 LEU A N 1
ATOM 1305 C CA . LEU A 1 162 ? -5.800 0.043 17.960 1.00 93.62 162 LEU A CA 1
ATOM 1306 C C . LEU A 1 162 ? -4.362 0.567 17.893 1.00 93.62 162 LEU A C 1
ATOM 1308 O O . LEU A 1 162 ? -3.497 0.043 18.584 1.00 93.62 162 LEU A O 1
ATOM 1312 N N . TYR A 1 163 ? -4.132 1.616 17.102 1.00 93.62 163 TYR A N 1
ATOM 1313 C CA . TYR A 1 163 ? -2.827 2.256 16.955 1.00 93.62 163 TYR A CA 1
ATOM 1314 C C . TYR A 1 163 ? -2.302 2.810 18.285 1.00 93.62 163 TYR A C 1
ATOM 1316 O O . TYR A 1 163 ? -1.193 2.476 18.693 1.00 93.62 163 TYR A O 1
ATOM 1324 N N . SER A 1 164 ? -3.121 3.584 19.002 1.00 94.00 164 SER A N 1
ATOM 1325 C CA . SER A 1 164 ? -2.751 4.176 20.292 1.00 94.00 164 SER A CA 1
ATOM 1326 C C . SER A 1 164 ? -2.589 3.150 21.416 1.00 94.00 164 SER A C 1
ATOM 1328 O O . SER A 1 164 ? -1.821 3.395 22.340 1.00 94.00 164 SER A O 1
ATOM 1330 N N . ASN A 1 165 ? -3.273 2.004 21.345 1.00 96.38 165 ASN A N 1
ATOM 1331 C CA . ASN A 1 165 ? -3.194 0.952 22.363 1.00 96.38 165 ASN A CA 1
ATOM 1332 C C . ASN A 1 165 ? -2.035 -0.032 22.147 1.00 96.38 165 ASN A C 1
ATOM 1334 O O . ASN A 1 165 ? -1.799 -0.879 23.005 1.00 96.38 165 ASN A O 1
ATOM 1338 N N . THR A 1 166 ? -1.328 0.030 21.014 1.00 94.81 166 THR A N 1
ATOM 1339 C CA . THR A 1 166 ? -0.186 -0.856 20.731 1.00 94.81 166 THR A CA 1
ATOM 1340 C C . THR A 1 166 ? 1.082 -0.082 20.344 1.00 94.81 166 THR A C 1
ATOM 1342 O O . THR A 1 166 ? 1.672 -0.403 19.307 1.00 94.81 166 THR A O 1
ATOM 1345 N N . PRO A 1 167 ? 1.520 0.925 21.127 1.00 94.50 167 PRO A N 1
ATOM 1346 C CA . PRO A 1 167 ? 2.647 1.778 20.750 1.00 94.50 167 PRO A CA 1
ATOM 1347 C C . PRO A 1 167 ? 3.945 0.978 20.568 1.00 94.50 167 PRO A C 1
ATOM 1349 O O . PRO A 1 167 ? 4.637 1.181 19.578 1.00 94.50 167 PRO A O 1
ATOM 1352 N N . ASP A 1 168 ? 4.218 -0.010 21.426 1.00 95.50 168 ASP A N 1
ATOM 1353 C CA . ASP A 1 168 ? 5.451 -0.811 21.355 1.00 95.50 168 ASP A CA 1
ATOM 1354 C C . ASP A 1 168 ? 5.523 -1.676 20.089 1.00 95.50 168 ASP A C 1
ATOM 1356 O O . ASP A 1 168 ? 6.574 -1.804 19.463 1.00 95.50 168 ASP A O 1
ATOM 1360 N N . GLN A 1 169 ? 4.388 -2.247 19.665 1.00 95.06 169 GLN A N 1
ATOM 1361 C CA . GLN A 1 169 ? 4.323 -3.021 18.419 1.00 95.06 169 GLN A CA 1
ATOM 1362 C C . GLN A 1 169 ? 4.516 -2.122 17.197 1.00 95.06 169 GLN A C 1
ATOM 1364 O O . GLN A 1 169 ? 5.140 -2.536 16.222 1.00 95.06 169 GLN A O 1
ATOM 1369 N N . VAL A 1 170 ? 3.972 -0.900 17.238 1.00 94.31 170 VAL A N 1
ATOM 1370 C CA . VAL A 1 170 ? 4.142 0.086 16.165 1.00 94.31 170 VAL A CA 1
ATOM 1371 C C . VAL A 1 170 ? 5.596 0.549 16.105 1.00 94.31 170 VAL A C 1
ATOM 1373 O O . VAL A 1 170 ? 6.177 0.474 15.032 1.00 94.31 170 VAL A O 1
ATOM 1376 N N . ALA A 1 171 ? 6.211 0.913 17.232 1.00 93.62 171 ALA A N 1
ATOM 1377 C CA . ALA A 1 171 ? 7.604 1.361 17.289 1.00 93.62 171 ALA A CA 1
ATOM 1378 C C . ALA A 1 171 ? 8.591 0.280 16.813 1.00 93.62 171 ALA A C 1
ATOM 1380 O O . ALA A 1 171 ? 9.528 0.558 16.056 1.00 93.62 171 ALA A O 1
ATOM 1381 N N . LEU A 1 172 ? 8.359 -0.981 17.201 1.00 94.94 172 LEU A N 1
ATOM 1382 C CA . LEU A 1 172 ? 9.151 -2.104 16.701 1.00 94.94 172 LEU A CA 1
ATOM 1383 C C . LEU A 1 172 ? 8.990 -2.251 15.184 1.00 94.94 172 LEU A C 1
ATOM 1385 O O . LEU A 1 172 ? 9.972 -2.432 14.466 1.00 94.94 172 LEU A O 1
ATOM 1389 N N . PHE A 1 173 ? 7.760 -2.146 14.680 1.00 96.56 173 PHE A N 1
ATOM 1390 C CA . PHE A 1 173 ? 7.506 -2.239 13.250 1.00 96.56 173 PHE A CA 1
ATOM 1391 C C . PHE A 1 173 ? 8.097 -1.062 12.462 1.00 96.56 173 PHE A C 1
ATOM 1393 O O . PHE A 1 173 ? 8.692 -1.299 11.418 1.00 96.56 173 PHE A O 1
ATOM 1400 N N . GLU A 1 174 ? 8.011 0.172 12.965 1.00 93.31 174 GLU A N 1
ATOM 1401 C CA . GLU A 1 174 ? 8.661 1.366 12.400 1.00 93.31 174 GLU A CA 1
ATOM 1402 C C . GLU A 1 174 ? 10.171 1.169 12.261 1.00 93.31 174 GLU A C 1
ATOM 1404 O O . GLU A 1 174 ? 10.741 1.443 11.204 1.00 93.31 174 GLU A O 1
ATOM 1409 N N . THR A 1 175 ? 10.804 0.620 13.302 1.00 94.44 175 THR A N 1
ATOM 1410 C CA . THR A 1 175 ? 12.240 0.306 13.308 1.00 94.44 175 THR A CA 1
ATOM 1411 C C . THR A 1 175 ? 12.587 -0.708 12.220 1.00 94.44 175 THR A C 1
ATOM 1413 O O . THR A 1 175 ? 13.515 -0.493 11.444 1.00 94.44 175 THR A O 1
ATOM 1416 N N . MET A 1 176 ? 11.814 -1.793 12.113 1.00 93.88 176 MET A N 1
ATOM 1417 C CA . MET A 1 176 ? 12.046 -2.836 11.107 1.00 93.88 176 MET A CA 1
ATOM 1418 C C . MET A 1 176 ? 11.698 -2.383 9.682 1.00 93.88 176 MET A C 1
ATOM 1420 O O . MET A 1 176 ? 12.271 -2.879 8.713 1.00 93.88 176 MET A O 1
ATOM 1424 N N . TYR A 1 177 ? 10.742 -1.466 9.540 1.00 90.44 177 TYR A N 1
ATOM 1425 C CA . TYR A 1 177 ? 10.337 -0.888 8.263 1.00 90.44 177 TYR A CA 1
ATOM 1426 C C . TYR A 1 177 ? 11.344 0.158 7.760 1.00 90.44 177 TYR A C 1
ATOM 1428 O O . TYR A 1 177 ? 11.582 0.245 6.552 1.00 90.44 177 TYR A O 1
ATOM 1436 N N . GLY A 1 178 ? 11.963 0.904 8.680 1.00 89.00 178 GLY A N 1
ATOM 1437 C CA . GLY A 1 178 ? 12.973 1.924 8.395 1.00 89.00 178 GLY A CA 1
ATOM 1438 C C . GLY A 1 178 ? 12.404 3.318 8.114 1.00 89.00 178 GLY A C 1
ATOM 1439 O O . GLY A 1 178 ? 13.101 4.151 7.535 1.00 89.00 178 GLY A O 1
ATOM 1440 N N . ALA A 1 179 ? 11.150 3.587 8.490 1.00 85.00 179 ALA A N 1
ATOM 1441 C CA . ALA A 1 179 ? 10.524 4.902 8.351 1.00 85.00 179 ALA A CA 1
ATOM 1442 C C . ALA A 1 179 ? 9.411 5.111 9.398 1.00 85.00 179 ALA A C 1
ATOM 1444 O O . ALA A 1 179 ? 8.791 4.136 9.828 1.00 85.00 179 ALA A O 1
ATOM 1445 N N . PRO A 1 180 ? 9.132 6.368 9.794 1.00 83.00 180 PRO A N 1
ATOM 1446 C CA . PRO A 1 180 ? 8.073 6.672 10.752 1.00 83.00 180 PRO A CA 1
ATOM 1447 C C . PRO A 1 180 ? 6.683 6.393 10.162 1.00 83.00 180 PRO A C 1
ATOM 1449 O O . PRO A 1 180 ? 6.373 6.806 9.044 1.00 83.00 180 PRO A O 1
ATOM 1452 N N . LEU A 1 181 ? 5.823 5.743 10.944 1.00 87.19 181 LEU A N 1
ATOM 1453 C CA . LEU A 1 181 ? 4.461 5.337 10.599 1.00 87.19 181 LEU A CA 1
ATOM 1454 C C . LEU A 1 181 ? 3.465 6.151 11.422 1.00 87.19 181 LEU A C 1
ATOM 1456 O O . LEU A 1 181 ? 2.757 5.641 12.282 1.00 87.19 181 LEU A O 1
ATOM 1460 N N . VAL A 1 182 ? 3.386 7.441 11.103 1.00 83.88 182 VAL A N 1
ATOM 1461 C CA . VAL A 1 182 ? 2.736 8.483 11.919 1.00 83.88 182 VAL A CA 1
ATOM 1462 C C . VAL A 1 182 ? 1.229 8.305 12.173 1.00 83.88 182 VAL A C 1
ATOM 1464 O O . VAL A 1 182 ? 0.633 9.100 12.901 1.00 83.88 182 VAL A O 1
ATOM 1467 N N . ASN A 1 183 ? 0.573 7.334 11.532 1.00 86.25 183 ASN A N 1
ATOM 1468 C CA . ASN A 1 183 ? -0.857 7.066 11.683 1.00 86.25 183 ASN A CA 1
ATOM 1469 C C . ASN A 1 183 ? -1.203 5.598 11.321 1.00 86.25 183 ASN A C 1
ATOM 1471 O O . ASN A 1 183 ? -0.441 4.941 10.605 1.00 86.25 183 ASN A O 1
ATOM 1475 N N . PRO A 1 184 ? -2.373 5.068 11.743 1.00 89.50 184 PRO A N 1
ATOM 1476 C CA . PRO A 1 184 ? -2.780 3.687 11.448 1.00 89.50 184 PRO A CA 1
ATOM 1477 C C . PRO A 1 184 ? -2.866 3.341 9.954 1.00 89.50 184 PRO A C 1
ATOM 1479 O O . PRO A 1 184 ? -2.707 2.175 9.592 1.00 89.50 184 PRO A O 1
ATOM 1482 N N . H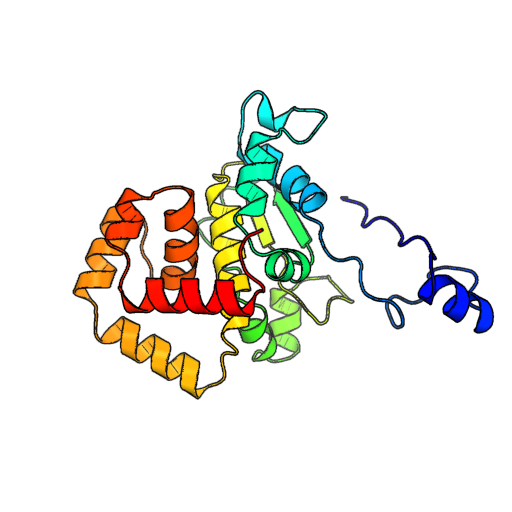IS A 1 185 ? -3.127 4.315 9.081 1.00 87.81 185 HIS A N 1
ATOM 1483 C CA . HIS A 1 185 ? -3.247 4.081 7.641 1.00 87.81 185 HIS A CA 1
ATOM 1484 C C . HIS A 1 185 ? -1.881 3.778 7.010 1.00 87.81 185 HIS A C 1
ATOM 1486 O O . HIS A 1 185 ? -1.790 2.875 6.178 1.00 87.81 185 HIS A O 1
ATOM 1492 N N . GLU A 1 186 ? -0.823 4.465 7.455 1.00 88.00 186 GLU A N 1
ATOM 1493 C CA . GLU A 1 186 ? 0.572 4.173 7.087 1.00 88.00 186 GLU A CA 1
ATOM 1494 C C . GLU A 1 186 ? 0.989 2.788 7.589 1.00 88.00 186 GLU A C 1
ATOM 1496 O O . GLU A 1 186 ? 1.620 2.025 6.857 1.00 88.00 186 GLU A O 1
ATOM 1501 N N . VAL A 1 187 ? 0.571 2.406 8.804 1.00 93.12 187 VAL A N 1
ATOM 1502 C CA . VAL A 1 187 ? 0.827 1.059 9.342 1.00 93.12 187 VAL A CA 1
ATOM 1503 C C . VAL A 1 187 ? 0.174 -0.011 8.464 1.00 93.12 187 VAL A C 1
ATOM 1505 O O . VAL A 1 187 ? 0.817 -1.008 8.135 1.00 93.12 187 VAL A O 1
ATOM 1508 N N . LEU A 1 188 ? -1.079 0.179 8.038 1.00 93.38 188 LEU A N 1
ATOM 1509 C CA . LEU A 1 188 ? -1.774 -0.772 7.161 1.00 93.38 188 LEU A CA 1
ATOM 1510 C C . LEU A 1 188 ? -1.136 -0.866 5.769 1.00 93.38 188 LEU A C 1
ATOM 1512 O O . LEU A 1 188 ? -0.952 -1.976 5.261 1.00 93.38 188 LEU A O 1
ATOM 1516 N N . ALA A 1 189 ? -0.791 0.272 5.164 1.00 90.75 189 ALA A N 1
ATOM 1517 C CA . ALA A 1 189 ? -0.142 0.319 3.858 1.00 90.75 189 ALA A CA 1
ATOM 1518 C C . ALA A 1 189 ? 1.239 -0.351 3.888 1.00 90.75 189 ALA A C 1
ATOM 1520 O O . ALA A 1 189 ? 1.501 -1.261 3.096 1.00 90.75 189 ALA A O 1
ATOM 1521 N N . SER A 1 190 ? 2.052 -0.011 4.889 1.00 93.69 190 SER A N 1
ATOM 1522 C CA . SER A 1 190 ? 3.375 -0.604 5.111 1.00 93.69 190 SER A CA 1
ATOM 1523 C C . SER A 1 190 ? 3.285 -2.088 5.457 1.00 93.69 190 SER A C 1
ATOM 1525 O O . SER A 1 190 ? 4.107 -2.882 5.012 1.00 93.69 190 SER A O 1
ATOM 1527 N N . THR A 1 191 ? 2.257 -2.524 6.194 1.00 96.50 191 THR A N 1
ATOM 1528 C CA . THR A 1 191 ? 2.034 -3.956 6.475 1.00 96.50 191 THR A CA 1
ATOM 1529 C C . THR A 1 191 ? 1.760 -4.737 5.187 1.00 96.50 191 THR A C 1
ATOM 1531 O O . THR A 1 191 ? 2.249 -5.853 5.016 1.00 96.50 191 THR A O 1
ATOM 1534 N N . PHE A 1 192 ? 0.986 -4.173 4.256 1.00 95.44 192 PHE A N 1
ATOM 1535 C CA . PHE A 1 192 ? 0.745 -4.806 2.959 1.00 95.44 192 PHE A CA 1
ATOM 1536 C C . PHE A 1 192 ? 2.007 -4.844 2.086 1.00 95.44 192 PHE A C 1
ATOM 1538 O O . PHE A 1 192 ? 2.314 -5.880 1.496 1.00 95.44 192 PHE A O 1
ATOM 1545 N N . GLU A 1 193 ? 2.749 -3.742 2.027 1.00 93.94 193 GLU A N 1
ATOM 1546 C CA . GLU A 1 193 ? 4.000 -3.629 1.277 1.00 93.94 193 GLU A CA 1
ATOM 1547 C C . GLU A 1 193 ? 5.079 -4.594 1.795 1.00 93.94 193 GLU A C 1
ATOM 1549 O O . GLU A 1 193 ? 5.638 -5.385 1.031 1.00 93.94 193 GLU A O 1
ATOM 1554 N N . THR A 1 194 ? 5.335 -4.588 3.105 1.00 94.56 194 THR A N 1
ATOM 1555 C CA . THR A 1 194 ? 6.345 -5.444 3.751 1.00 94.56 194 THR A CA 1
ATOM 1556 C C . THR A 1 194 ? 6.024 -6.923 3.587 1.00 94.56 194 THR A C 1
ATOM 1558 O O . THR A 1 194 ? 6.931 -7.718 3.356 1.00 94.56 194 THR A O 1
ATOM 1561 N N . LYS A 1 195 ? 4.741 -7.309 3.567 1.00 94.56 195 LYS A N 1
ATOM 1562 C CA . LYS A 1 195 ? 4.330 -8.681 3.227 1.00 94.56 195 LYS A CA 1
ATOM 1563 C C . LYS A 1 195 ? 4.871 -9.142 1.865 1.00 94.56 195 LYS A C 1
ATOM 1565 O O . LYS A 1 195 ? 5.029 -10.341 1.642 1.00 94.56 195 LYS A O 1
ATOM 1570 N N . ILE A 1 196 ? 5.116 -8.212 0.941 1.00 91.88 196 ILE A N 1
ATOM 1571 C CA . ILE A 1 196 ? 5.567 -8.493 -0.424 1.00 91.88 196 ILE A CA 1
ATOM 1572 C C . ILE A 1 196 ? 7.086 -8.382 -0.560 1.00 91.88 196 ILE A C 1
ATOM 1574 O O . ILE A 1 196 ? 7.670 -9.261 -1.198 1.00 91.88 196 ILE A O 1
ATOM 1578 N N . PHE A 1 197 ? 7.690 -7.328 0.000 1.00 90.81 197 PHE A N 1
ATOM 1579 C CA . PHE A 1 197 ? 9.101 -6.977 -0.224 1.00 90.81 197 PHE A CA 1
ATOM 1580 C C . PHE A 1 197 ? 10.016 -7.216 0.976 1.00 90.81 197 PHE A C 1
ATOM 1582 O O . PHE A 1 197 ? 11.200 -7.471 0.787 1.00 90.81 197 PHE A O 1
ATOM 1589 N N . LYS A 1 198 ? 9.489 -7.165 2.204 1.00 92.50 198 LYS A N 1
ATOM 1590 C CA . LYS A 1 198 ? 10.273 -7.253 3.448 1.00 92.50 198 LYS A CA 1
ATOM 1591 C C . LYS A 1 198 ? 9.628 -8.253 4.420 1.00 92.50 198 LYS A C 1
ATOM 1593 O O . LYS A 1 198 ? 9.083 -7.838 5.447 1.00 92.50 198 LYS A O 1
ATOM 1598 N N . PRO A 1 199 ? 9.655 -9.570 4.121 1.00 92.00 199 PRO A N 1
ATOM 1599 C CA . PRO A 1 199 ? 8.959 -10.584 4.917 1.00 92.00 199 PRO A CA 1
ATOM 1600 C C . PRO A 1 199 ? 9.388 -10.605 6.387 1.00 92.00 199 PRO A C 1
ATOM 1602 O O . PRO A 1 199 ? 8.564 -10.869 7.258 1.00 92.00 199 PRO A O 1
ATOM 1605 N N . GLU A 1 200 ? 10.654 -10.283 6.666 1.00 91.75 200 GLU A N 1
ATOM 1606 C CA . GLU A 1 200 ? 11.168 -10.165 8.032 1.00 91.75 200 GLU A CA 1
ATOM 1607 C C . GLU A 1 200 ? 10.531 -8.985 8.774 1.00 91.75 200 GLU A C 1
ATOM 1609 O O . GLU A 1 200 ? 9.977 -9.178 9.852 1.00 91.75 200 GLU A O 1
ATOM 1614 N N . ALA A 1 201 ? 10.468 -7.794 8.167 1.00 92.31 201 ALA A N 1
ATOM 1615 C CA . ALA A 1 201 ? 9.752 -6.658 8.754 1.00 92.31 201 ALA A CA 1
ATOM 1616 C C . ALA A 1 201 ? 8.257 -6.967 8.956 1.00 92.31 201 ALA A C 1
ATOM 1618 O O . ALA A 1 201 ? 7.682 -6.626 9.990 1.00 92.31 201 ALA A O 1
ATOM 1619 N N . TYR A 1 202 ? 7.632 -7.694 8.023 1.00 96.25 202 TYR A N 1
ATOM 1620 C CA . TYR A 1 202 ? 6.237 -8.121 8.152 1.00 96.25 202 TYR A CA 1
ATOM 1621 C C . TYR A 1 202 ? 5.989 -8.998 9.389 1.00 96.25 202 TYR A C 1
ATOM 1623 O O . TYR A 1 202 ? 4.917 -8.898 9.988 1.00 96.25 202 TYR A O 1
ATOM 1631 N N . LYS A 1 203 ? 6.953 -9.823 9.832 1.00 96.06 203 LYS A N 1
ATOM 1632 C CA . LYS A 1 203 ? 6.810 -10.618 11.071 1.00 96.06 203 LYS A CA 1
ATOM 1633 C C . LYS A 1 203 ? 6.592 -9.733 12.296 1.00 96.06 203 LYS A C 1
ATOM 1635 O O . LYS A 1 203 ? 5.848 -10.135 13.189 1.00 96.06 203 LYS A O 1
ATOM 1640 N N . HIS A 1 204 ? 7.139 -8.522 12.293 1.00 96.31 204 HIS A N 1
ATOM 1641 C CA . HIS A 1 204 ? 7.018 -7.559 13.385 1.00 96.31 204 HIS A CA 1
ATOM 1642 C C . HIS A 1 204 ? 5.840 -6.591 13.235 1.00 96.31 204 HIS A C 1
ATOM 1644 O O . HIS A 1 204 ? 5.572 -5.832 14.159 1.00 96.31 204 HIS A O 1
ATOM 1650 N N . ALA A 1 205 ? 5.096 -6.635 12.122 1.00 96.38 205 ALA A N 1
ATOM 1651 C CA . ALA A 1 205 ? 3.909 -5.798 11.967 1.00 96.38 205 ALA A CA 1
ATOM 1652 C C . ALA A 1 205 ? 2.869 -6.093 13.070 1.00 96.38 205 ALA A C 1
ATOM 1654 O O . ALA A 1 205 ? 2.671 -7.273 13.408 1.00 96.38 205 ALA A O 1
ATOM 1655 N N . PRO A 1 206 ? 2.165 -5.066 13.593 1.00 97.25 206 PRO A N 1
ATOM 1656 C CA . PRO A 1 206 ? 1.139 -5.257 14.607 1.00 97.25 206 PRO A CA 1
ATOM 1657 C C . PRO A 1 206 ? 0.096 -6.280 14.168 1.00 97.25 206 PRO A C 1
ATOM 1659 O O . PRO A 1 206 ? -0.354 -6.304 13.017 1.00 97.25 206 PRO A O 1
ATOM 1662 N N . GLU A 1 207 ? -0.324 -7.134 15.095 1.00 96.12 207 GLU A N 1
ATOM 1663 C CA . GLU A 1 207 ? -1.175 -8.273 14.749 1.00 96.12 207 GLU A CA 1
ATOM 1664 C C . GLU A 1 207 ? -2.554 -7.828 14.227 1.00 96.12 207 GLU A C 1
ATOM 1666 O O . GLU A 1 207 ? -3.123 -8.431 13.312 1.00 96.12 207 GLU A O 1
ATOM 1671 N N . TRP A 1 208 ? -3.073 -6.707 14.735 1.00 95.50 208 TRP A N 1
ATOM 1672 C CA . TRP A 1 208 ? -4.293 -6.101 14.206 1.00 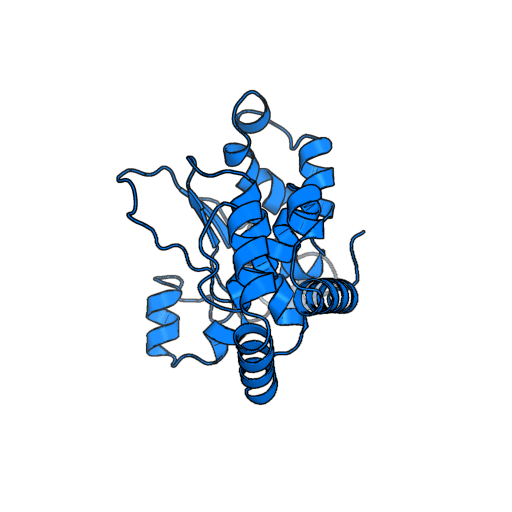95.50 208 TRP A CA 1
ATOM 1673 C C . TRP A 1 208 ? -4.121 -5.650 12.747 1.00 95.50 208 TRP A C 1
ATOM 1675 O O . TRP A 1 208 ? -5.024 -5.863 11.934 1.00 95.50 208 TRP A O 1
ATOM 1685 N N . ALA A 1 209 ? -2.957 -5.105 12.382 1.00 96.06 209 ALA A N 1
ATOM 1686 C CA . ALA A 1 209 ? -2.679 -4.636 11.030 1.00 96.06 209 ALA A CA 1
ATOM 1687 C C . ALA A 1 209 ? -2.613 -5.814 10.052 1.00 96.06 209 ALA A C 1
ATOM 1689 O O . ALA A 1 209 ? -3.289 -5.801 9.020 1.00 96.06 209 ALA A O 1
ATOM 1690 N N . LYS A 1 210 ? -1.913 -6.897 10.421 1.00 97.12 210 LYS A N 1
ATOM 1691 C CA . LYS A 1 210 ? -1.871 -8.150 9.643 1.00 97.12 210 LYS A CA 1
ATOM 1692 C C . LYS A 1 210 ? -3.273 -8.708 9.395 1.00 97.12 210 LYS A C 1
ATOM 1694 O O . LYS A 1 210 ? -3.633 -9.031 8.257 1.00 97.12 210 LYS A O 1
ATOM 1699 N N . ARG A 1 211 ? -4.102 -8.794 10.445 1.00 95.31 211 ARG A N 1
ATOM 1700 C CA . ARG A 1 211 ? -5.489 -9.278 10.337 1.00 95.31 211 ARG A CA 1
ATOM 1701 C C . ARG A 1 211 ? -6.333 -8.398 9.421 1.00 95.31 211 ARG A C 1
ATOM 1703 O O . ARG A 1 211 ? -7.069 -8.931 8.585 1.00 95.31 211 ARG A O 1
ATOM 1710 N N . LEU A 1 212 ? -6.228 -7.076 9.546 1.00 94.00 212 LEU A N 1
ATOM 1711 C CA . LEU A 1 212 ? -6.978 -6.133 8.718 1.00 94.00 212 LEU A CA 1
ATOM 1712 C C . LEU A 1 212 ? -6.531 -6.164 7.255 1.00 94.00 212 LEU A C 1
ATOM 1714 O O . LEU A 1 212 ? -7.393 -6.235 6.381 1.00 94.00 212 LEU A O 1
ATOM 1718 N N . VAL A 1 213 ? -5.229 -6.232 6.972 1.00 95.06 213 VAL A N 1
ATOM 1719 C CA . VAL A 1 213 ? -4.706 -6.408 5.607 1.00 95.06 213 VAL A CA 1
ATOM 1720 C C . VAL A 1 213 ? -5.229 -7.708 4.991 1.00 95.06 213 VAL A C 1
ATOM 1722 O O . VAL A 1 213 ? -5.780 -7.697 3.890 1.00 95.06 213 VAL A O 1
ATOM 1725 N N . ASN A 1 214 ? -5.171 -8.832 5.712 1.00 95.31 214 ASN A N 1
ATOM 1726 C CA . ASN A 1 214 ? -5.700 -10.109 5.219 1.00 95.31 214 ASN A CA 1
ATOM 1727 C C . ASN A 1 214 ? -7.227 -10.078 5.016 1.00 95.31 214 ASN A C 1
ATOM 1729 O O . ASN A 1 214 ? -7.752 -10.647 4.055 1.00 95.31 214 ASN A O 1
ATOM 1733 N N . LYS A 1 215 ? -7.972 -9.394 5.893 1.00 93.94 215 LYS A N 1
ATOM 1734 C CA . LYS A 1 215 ? -9.417 -9.166 5.726 1.00 93.94 215 LYS A CA 1
ATOM 1735 C C . LYS A 1 215 ? -9.706 -8.313 4.490 1.00 93.94 215 LYS A C 1
ATOM 1737 O O . LYS A 1 215 ? -10.613 -8.654 3.732 1.00 93.94 215 LYS A O 1
ATOM 1742 N N . ALA A 1 216 ? -8.936 -7.251 4.266 1.00 91.25 216 ALA A N 1
ATOM 1743 C CA . ALA A 1 216 ? -9.064 -6.385 3.103 1.00 91.25 216 ALA A CA 1
ATOM 1744 C C . ALA A 1 216 ? -8.777 -7.150 1.804 1.00 91.25 216 ALA A C 1
ATOM 1746 O O . ALA A 1 216 ? -9.572 -7.059 0.874 1.00 91.25 216 ALA A O 1
ATOM 1747 N N . ILE A 1 217 ? -7.724 -7.978 1.768 1.00 93.38 217 ILE A N 1
ATOM 1748 C CA . ILE A 1 217 ? -7.394 -8.841 0.621 1.00 93.38 217 ILE A CA 1
ATOM 1749 C C . ILE A 1 217 ? -8.557 -9.784 0.300 1.00 93.38 217 ILE A C 1
ATOM 1751 O O . ILE A 1 217 ? -8.976 -9.867 -0.853 1.00 93.38 217 ILE A O 1
ATOM 1755 N N . ARG A 1 218 ? -9.131 -10.450 1.311 1.00 93.19 218 ARG A N 1
ATOM 1756 C CA . ARG A 1 218 ? -10.297 -11.329 1.116 1.00 93.19 218 ARG A CA 1
ATOM 1757 C C . ARG A 1 218 ? -11.496 -10.563 0.557 1.00 93.19 218 ARG A C 1
ATOM 1759 O O . ARG A 1 218 ? -12.068 -10.981 -0.444 1.00 93.19 218 ARG A O 1
ATOM 1766 N N . LYS A 1 219 ? -11.828 -9.400 1.131 1.00 88.56 219 LYS A N 1
ATOM 1767 C CA . LYS A 1 219 ? -12.902 -8.526 0.617 1.00 88.56 219 LYS A CA 1
ATOM 1768 C C . LYS A 1 219 ? -12.628 -8.004 -0.797 1.00 88.56 219 LYS A C 1
ATOM 1770 O O . LYS A 1 219 ? -13.562 -7.755 -1.552 1.00 88.56 219 LYS A O 1
ATOM 1775 N N . ALA A 1 220 ? -11.360 -7.855 -1.168 1.00 86.00 220 ALA A N 1
ATOM 1776 C CA . ALA A 1 220 ? -10.932 -7.436 -2.495 1.00 86.00 220 ALA A CA 1
ATOM 1777 C C . ALA A 1 220 ? -11.058 -8.547 -3.562 1.00 86.00 220 ALA A C 1
ATOM 1779 O O . ALA A 1 220 ? -10.784 -8.280 -4.736 1.00 86.00 220 ALA A O 1
ATOM 1780 N N . GLY A 1 221 ? -11.471 -9.761 -3.184 1.00 86.94 221 GLY A N 1
ATOM 1781 C CA . GLY A 1 221 ? -11.547 -10.923 -4.073 1.00 86.94 221 GLY A CA 1
ATOM 1782 C C . GLY A 1 221 ? -10.275 -11.776 -4.098 1.00 86.94 221 GLY A C 1
ATOM 1783 O O . GLY A 1 221 ? -10.119 -12.579 -5.010 1.00 86.94 221 GLY A O 1
ATOM 1784 N N . GLY A 1 222 ? -9.376 -11.601 -3.123 1.00 87.56 222 GLY A N 1
ATOM 1785 C CA . GLY A 1 222 ? -8.148 -12.383 -2.989 1.00 87.56 222 GLY A CA 1
ATOM 1786 C C . GLY A 1 222 ? -6.984 -11.906 -3.862 1.00 87.56 222 GLY A C 1
ATOM 1787 O O . GLY A 1 222 ? -7.089 -10.946 -4.632 1.00 87.56 222 GLY A O 1
ATOM 1788 N N . ILE A 1 223 ? -5.851 -12.587 -3.693 1.00 83.88 223 ILE A N 1
ATOM 1789 C CA . ILE A 1 223 ? -4.689 -12.508 -4.583 1.00 83.88 223 ILE A CA 1
ATOM 1790 C C . ILE A 1 223 ? -4.826 -13.680 -5.574 1.00 83.88 223 ILE A C 1
ATOM 1792 O O . ILE A 1 223 ? -5.046 -14.793 -5.097 1.00 83.88 223 ILE A O 1
ATOM 1796 N N . PRO A 1 224 ? -4.787 -13.439 -6.900 1.00 64.69 224 PRO A N 1
ATOM 1797 C CA . PRO A 1 224 ? -4.881 -14.488 -7.919 1.00 64.69 224 PRO A CA 1
ATOM 1798 C C . PRO A 1 224 ? -3.740 -15.503 -7.887 1.00 64.69 224 PRO A C 1
ATOM 1800 O O . PRO A 1 224 ? -2.623 -15.123 -7.469 1.00 64.69 224 PRO A O 1
#

Sequence (224 aa):
MPVIAKPKLTGTYGRLMKKLGFDEPYAPFAGPMPMLTYRQFARTIMPLFGGEIAGAGRVPPEVMALVKKIPKSVIRRMKRVRVILPKVQPRWQGYTYPSWFVKKLSRARQRKLLGRARFVRRAPVTKLYLEGSPEIAFHEAGHELESMLGLGRDVEEHLWRLYSNTPDQVALFETMYGAPLVNPHEVLASTFETKIFKPEAYKHAPEWAKRLVNKAIRKAGGIP